Protein AF-A0A2P5HJ20-F1 (afdb_monomer_lite)

pLDDT: mean 75.79, std 21.48, range [32.75, 95.5]

Structure (mmCIF, N/CA/C/O backbone):
data_AF-A0A2P5HJ20-F1
#
_entry.id   AF-A0A2P5HJ20-F1
#
loop_
_atom_site.group_PDB
_atom_site.id
_atom_site.type_symbol
_atom_site.label_atom_id
_atom_site.label_alt_id
_atom_site.label_comp_id
_atom_site.label_asym_id
_atom_site.label_entity_id
_atom_site.label_seq_id
_atom_site.pdbx_PDB_ins_code
_atom_site.Cartn_x
_atom_site.Cartn_y
_atom_site.Cartn_z
_atom_site.occupancy
_atom_site.B_iso_or_equiv
_atom_site.auth_seq_id
_atom_site.auth_comp_id
_atom_site.auth_asym_id
_atom_site.auth_atom_id
_atom_site.pdbx_PDB_model_num
ATOM 1 N N . MET A 1 1 ? 92.901 -24.938 -8.144 1.00 35.44 1 MET A N 1
ATOM 2 C CA . MET A 1 1 ? 91.895 -24.144 -8.866 1.00 35.44 1 MET A CA 1
ATOM 3 C C . MET A 1 1 ? 90.538 -24.821 -8.717 1.00 35.44 1 MET A C 1
ATOM 5 O O . MET A 1 1 ? 90.349 -25.851 -9.336 1.00 35.44 1 MET A O 1
ATOM 9 N N . ASP A 1 2 ? 89.534 -24.401 -7.962 1.00 32.75 2 ASP A N 1
ATOM 10 C CA . ASP A 1 2 ? 89.355 -23.531 -6.801 1.00 32.75 2 ASP A CA 1
ATOM 11 C C . ASP A 1 2 ? 87.857 -23.673 -6.436 1.00 32.75 2 ASP A C 1
ATOM 13 O O . ASP A 1 2 ? 87.010 -23.583 -7.315 1.00 32.75 2 ASP A O 1
ATOM 17 N N . ILE A 1 3 ? 87.572 -23.944 -5.157 1.00 35.38 3 ILE A N 1
ATOM 18 C CA . ILE A 1 3 ? 86.535 -23.327 -4.306 1.00 35.38 3 ILE A CA 1
ATOM 19 C C . ILE A 1 3 ? 85.044 -23.380 -4.741 1.00 35.38 3 ILE A C 1
ATOM 21 O O . ILE A 1 3 ? 84.615 -22.847 -5.758 1.00 35.38 3 ILE A O 1
ATOM 25 N N . LEU A 1 4 ? 84.234 -23.911 -3.810 1.00 38.69 4 LEU A N 1
ATOM 26 C CA . LEU A 1 4 ? 82.865 -23.499 -3.450 1.00 38.69 4 LEU A CA 1
ATOM 27 C C . LEU A 1 4 ? 82.395 -22.135 -4.016 1.00 38.69 4 LEU A C 1
ATOM 29 O O . LEU A 1 4 ? 83.062 -21.127 -3.813 1.00 38.69 4 LEU A O 1
ATOM 33 N N . ARG A 1 5 ? 81.137 -22.041 -4.475 1.00 40.97 5 ARG A N 1
ATOM 34 C CA . ARG A 1 5 ? 80.204 -20.977 -4.031 1.00 40.97 5 ARG A CA 1
ATOM 35 C C . ARG A 1 5 ? 78.781 -21.180 -4.557 1.00 40.97 5 ARG A C 1
ATOM 37 O O . ARG A 1 5 ? 78.461 -20.954 -5.716 1.00 40.97 5 ARG A O 1
ATOM 44 N N . SER A 1 6 ? 77.941 -21.571 -3.611 1.00 36.97 6 SER A N 1
ATOM 45 C CA . SER A 1 6 ? 76.526 -21.273 -3.424 1.00 36.97 6 SER A CA 1
ATOM 46 C C . SER A 1 6 ? 75.919 -20.165 -4.296 1.00 36.97 6 SER A C 1
ATOM 48 O O . SER A 1 6 ? 76.381 -19.025 -4.274 1.00 36.97 6 SER A O 1
ATOM 50 N N . ARG A 1 7 ? 74.747 -20.447 -4.878 1.00 42.31 7 ARG A N 1
ATOM 51 C CA . ARG A 1 7 ? 73.654 -19.469 -4.971 1.00 42.31 7 ARG A CA 1
ATOM 52 C C . ARG A 1 7 ? 72.311 -20.164 -4.768 1.00 42.31 7 ARG A C 1
ATOM 54 O O . ARG A 1 7 ? 71.831 -20.906 -5.614 1.00 42.31 7 ARG A O 1
ATOM 61 N N . ILE A 1 8 ? 71.734 -19.891 -3.605 1.00 45.38 8 ILE A N 1
ATOM 62 C CA . ILE A 1 8 ? 70.337 -20.132 -3.263 1.00 45.38 8 ILE A CA 1
ATOM 63 C C . ILE A 1 8 ? 69.475 -19.241 -4.163 1.00 45.38 8 ILE A C 1
ATOM 65 O O . ILE A 1 8 ? 69.659 -18.023 -4.170 1.00 45.38 8 ILE A O 1
ATOM 69 N N . LYS A 1 9 ? 68.513 -19.839 -4.865 1.00 41.19 9 LYS A N 1
ATOM 70 C CA . LYS A 1 9 ? 67.211 -19.224 -5.143 1.00 41.19 9 LYS A CA 1
ATOM 71 C C . LYS A 1 9 ? 66.141 -20.292 -4.950 1.00 41.19 9 LYS A C 1
ATOM 73 O O . LYS A 1 9 ? 65.982 -21.186 -5.774 1.00 41.19 9 LYS A O 1
ATOM 78 N N . ALA A 1 10 ? 65.475 -20.214 -3.806 1.00 40.94 10 ALA A N 1
ATOM 79 C CA . ALA A 1 10 ? 64.128 -20.728 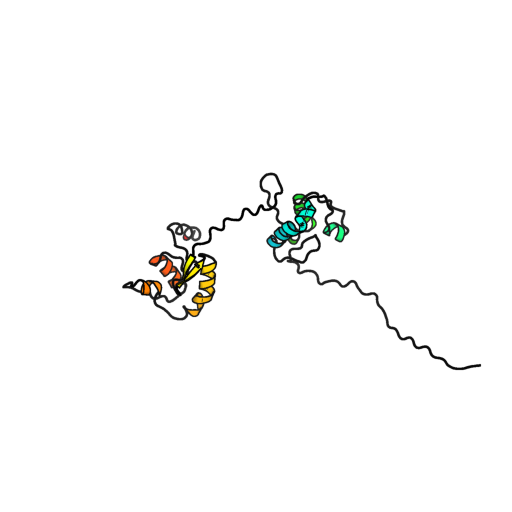-3.646 1.00 40.94 10 ALA A CA 1
ATOM 80 C C . ALA A 1 10 ? 63.180 -19.812 -4.430 1.00 40.94 10 ALA A C 1
ATOM 82 O O . ALA A 1 10 ? 63.376 -18.605 -4.367 1.00 40.94 10 ALA A O 1
ATOM 83 N N . GLU A 1 11 ? 62.212 -20.386 -5.145 1.00 37.22 11 GLU A N 1
ATOM 84 C CA . GLU A 1 11 ? 60.902 -19.810 -5.509 1.00 37.22 11 GLU A CA 1
ATOM 85 C C . GLU A 1 11 ? 60.203 -20.855 -6.399 1.00 37.22 11 GLU A C 1
ATOM 87 O O . GLU A 1 11 ? 60.605 -21.113 -7.527 1.00 37.22 11 GLU A O 1
ATOM 92 N N . ALA A 1 12 ? 59.411 -21.743 -5.797 1.00 36.16 12 ALA A N 1
ATOM 93 C CA . ALA A 1 12 ? 57.979 -21.562 -5.550 1.00 36.16 12 ALA A CA 1
ATOM 94 C C . ALA A 1 12 ? 57.171 -21.610 -6.857 1.00 36.16 12 ALA A C 1
ATOM 96 O O . ALA A 1 12 ? 57.199 -20.701 -7.680 1.00 36.16 12 ALA A O 1
ATOM 97 N N . ALA A 1 13 ? 56.452 -22.721 -7.021 1.00 44.03 13 ALA A N 1
ATOM 98 C CA . ALA A 1 13 ? 55.487 -22.949 -8.080 1.00 44.03 13 ALA A CA 1
ATOM 99 C C . ALA A 1 13 ? 54.469 -21.798 -8.147 1.00 44.03 13 ALA A C 1
ATOM 101 O O . ALA A 1 13 ? 53.710 -21.574 -7.208 1.00 44.03 13 ALA A O 1
ATOM 102 N N . GLY A 1 14 ? 54.452 -21.083 -9.269 1.00 35.09 14 GLY A N 1
ATOM 103 C CA . GLY A 1 14 ? 53.440 -20.086 -9.598 1.00 35.09 14 GLY A CA 1
ATOM 104 C C . GLY A 1 14 ? 52.521 -20.623 -10.684 1.00 35.09 14 GLY A C 1
ATOM 105 O O . GLY A 1 14 ? 52.678 -20.282 -11.853 1.00 35.09 14 GLY A O 1
ATOM 106 N N . GLN A 1 15 ? 51.584 -21.491 -10.300 1.00 40.91 15 GLN A N 1
ATOM 107 C CA . GLN A 1 15 ? 50.412 -21.805 -11.113 1.00 40.91 15 GLN A CA 1
ATOM 108 C C . GLN A 1 15 ? 49.698 -20.484 -11.444 1.00 40.91 15 GLN A C 1
ATOM 110 O O . GLN A 1 15 ? 49.463 -19.668 -10.552 1.00 40.91 15 GLN A O 1
ATOM 115 N N . ALA A 1 16 ? 49.364 -20.273 -12.717 1.00 41.09 16 ALA A N 1
ATOM 116 C CA . ALA A 1 16 ? 48.569 -19.132 -13.157 1.00 41.09 16 ALA A CA 1
ATOM 117 C C . ALA A 1 16 ? 47.295 -18.994 -12.295 1.00 41.09 16 ALA A C 1
ATOM 119 O O . ALA A 1 16 ? 46.649 -20.012 -12.020 1.00 41.09 16 ALA A O 1
ATOM 120 N N . PRO A 1 17 ? 46.907 -17.778 -11.863 1.00 36.66 17 PRO A N 1
ATOM 121 C CA . PRO A 1 17 ? 45.681 -17.608 -11.103 1.00 36.66 17 PRO A CA 1
ATOM 122 C C . PRO A 1 17 ? 44.498 -17.984 -11.995 1.00 36.66 17 PRO A C 1
ATOM 124 O O . PRO A 1 17 ? 44.258 -17.377 -13.040 1.00 36.66 17 PRO A O 1
ATOM 127 N N . ALA A 1 18 ? 43.779 -19.023 -11.575 1.00 39.44 18 ALA A N 1
ATOM 128 C CA . ALA A 1 18 ? 42.501 -19.395 -12.150 1.00 39.44 18 ALA A CA 1
ATOM 129 C C . ALA A 1 18 ? 41.561 -18.175 -12.123 1.00 39.44 18 ALA A C 1
ATOM 131 O O . ALA A 1 18 ? 41.548 -17.449 -11.124 1.00 39.44 18 ALA A O 1
ATOM 132 N N . PRO A 1 19 ? 40.765 -17.933 -13.179 1.00 36.78 19 PRO A N 1
ATOM 133 C CA . PRO A 1 19 ? 39.745 -16.900 -13.140 1.00 36.78 19 PRO A CA 1
ATOM 134 C C . PRO A 1 19 ? 38.786 -17.236 -12.001 1.00 36.78 19 PRO A C 1
ATOM 136 O O . PRO A 1 19 ? 38.107 -18.264 -12.029 1.00 36.78 19 PRO A O 1
ATOM 139 N N . THR A 1 20 ? 38.779 -16.380 -10.982 1.00 36.97 20 THR A N 1
ATOM 140 C CA . THR A 1 20 ? 37.896 -16.451 -9.824 1.00 36.97 20 THR A CA 1
ATOM 141 C C . THR A 1 20 ? 36.460 -16.473 -10.333 1.00 36.97 20 THR A C 1
ATOM 143 O O . THR A 1 20 ? 35.889 -15.433 -10.665 1.00 36.97 20 THR A O 1
ATOM 146 N N . GLN A 1 21 ? 35.876 -17.665 -10.451 1.00 40.25 21 GLN A N 1
ATOM 147 C CA . GLN A 1 21 ? 34.450 -17.802 -10.684 1.00 40.25 21 GLN A CA 1
ATOM 148 C C . GLN A 1 21 ? 33.765 -17.246 -9.439 1.00 40.25 21 GLN A C 1
ATOM 150 O O . GLN A 1 21 ? 33.758 -17.874 -8.381 1.00 40.25 21 GLN A O 1
ATOM 155 N N . GLN A 1 22 ? 33.245 -16.021 -9.551 1.00 41.31 22 GLN A N 1
ATOM 156 C CA . GLN A 1 22 ? 32.261 -15.522 -8.602 1.00 41.31 22 GLN A CA 1
ATOM 157 C C . GLN A 1 22 ? 31.146 -16.573 -8.491 1.00 41.31 22 GLN A C 1
ATOM 159 O O . GLN A 1 22 ? 30.751 -17.134 -9.520 1.00 41.31 22 GLN A O 1
ATOM 164 N N . PRO A 1 23 ? 30.642 -16.860 -7.279 1.00 38.62 23 PRO A N 1
ATOM 165 C CA . PRO A 1 23 ? 29.546 -17.803 -7.115 1.00 38.62 23 PRO A CA 1
ATOM 166 C C . PRO A 1 23 ? 28.381 -17.375 -8.020 1.00 38.62 23 PRO A C 1
ATOM 168 O O . PRO A 1 23 ? 28.107 -16.172 -8.115 1.00 38.62 23 PRO A O 1
ATOM 171 N N . PRO A 1 24 ? 27.718 -18.315 -8.722 1.00 41.00 24 PRO A N 1
ATOM 172 C CA . PRO A 1 24 ? 26.620 -17.973 -9.609 1.00 41.00 24 PRO A CA 1
ATOM 173 C C . PRO A 1 24 ? 25.567 -17.221 -8.800 1.00 41.00 24 PRO A C 1
ATOM 175 O O . PRO A 1 24 ? 25.107 -17.702 -7.763 1.00 41.00 24 PRO A O 1
ATOM 178 N N . ALA A 1 25 ? 25.244 -16.010 -9.259 1.00 43.56 25 ALA A N 1
ATOM 179 C CA . ALA A 1 25 ? 24.181 -15.198 -8.694 1.00 43.56 25 ALA A CA 1
ATOM 180 C C . ALA A 1 25 ? 22.941 -16.079 -8.500 1.00 43.56 25 ALA A C 1
ATOM 182 O O . ALA A 1 25 ? 22.533 -16.782 -9.426 1.00 43.56 25 ALA A O 1
ATOM 183 N N . SER A 1 26 ? 22.395 -16.055 -7.282 1.00 47.12 26 SER A N 1
ATOM 184 C CA . SER A 1 26 ? 21.128 -16.681 -6.909 1.00 47.12 26 SER A CA 1
ATOM 185 C C . SER A 1 26 ? 20.137 -16.596 -8.075 1.00 47.12 26 SER A C 1
ATOM 187 O O . SER A 1 26 ? 19.842 -15.509 -8.574 1.00 47.12 26 SER A O 1
ATOM 189 N N . PHE A 1 27 ? 19.643 -17.747 -8.535 1.00 51.41 27 PHE A N 1
ATOM 190 C CA . PHE A 1 27 ? 18.848 -17.905 -9.762 1.00 51.41 27 PHE A CA 1
ATOM 191 C C . PHE A 1 27 ? 17.482 -17.170 -9.762 1.00 51.41 27 PHE A C 1
ATOM 193 O O . PHE A 1 27 ? 16.677 -17.385 -10.664 1.00 51.41 27 PHE A O 1
ATOM 200 N N . ASN A 1 28 ? 17.217 -16.287 -8.791 1.00 62.22 28 ASN A N 1
ATOM 201 C CA . ASN A 1 28 ? 15.973 -15.525 -8.641 1.00 62.22 28 ASN A CA 1
ATOM 202 C C . ASN A 1 28 ? 16.148 -13.997 -8.591 1.00 62.22 28 ASN A C 1
ATOM 204 O O . ASN A 1 28 ? 15.157 -13.281 -8.426 1.00 62.22 28 ASN A O 1
ATOM 208 N N . ASP A 1 29 ? 17.364 -13.475 -8.757 1.00 80.50 29 ASP A N 1
ATOM 209 C CA . ASP A 1 29 ? 17.593 -12.036 -8.631 1.00 80.50 29 ASP A CA 1
ATOM 210 C C . ASP A 1 29 ? 17.336 -11.287 -9.948 1.00 80.50 29 ASP A C 1
ATOM 212 O O . ASP A 1 29 ? 17.684 -11.743 -11.042 1.00 80.50 29 ASP A O 1
ATOM 216 N N . PHE A 1 30 ? 16.741 -10.093 -9.858 1.00 89.19 30 PHE A N 1
ATOM 217 C CA . PHE A 1 30 ? 16.539 -9.233 -11.023 1.00 89.19 30 PHE A CA 1
ATOM 218 C C . PHE A 1 30 ? 17.855 -8.554 -11.396 1.00 89.19 30 PHE A C 1
ATOM 220 O O . PHE A 1 30 ? 18.470 -7.881 -10.570 1.00 89.19 30 PHE A O 1
ATOM 227 N N . ARG A 1 31 ? 18.285 -8.695 -12.652 1.00 91.94 31 ARG A N 1
ATOM 228 C CA . ARG A 1 31 ? 19.597 -8.219 -13.110 1.00 91.94 31 ARG A CA 1
ATOM 229 C C . ARG A 1 31 ? 19.466 -7.029 -14.046 1.00 91.94 31 ARG A C 1
ATOM 231 O O . ARG A 1 31 ? 18.688 -7.046 -14.998 1.00 91.94 31 ARG A O 1
ATOM 238 N N . CYS A 1 32 ? 20.274 -6.006 -13.797 1.00 93.00 32 CYS A N 1
ATOM 239 C CA . CYS A 1 32 ? 20.480 -4.922 -14.745 1.00 93.00 32 CYS A CA 1
ATOM 240 C C . CYS A 1 32 ? 21.560 -5.326 -15.753 1.00 93.00 32 CYS A C 1
ATOM 242 O O . CYS A 1 32 ? 22.682 -5.647 -15.367 1.00 93.00 32 CYS A O 1
ATOM 244 N N . LEU A 1 33 ? 21.244 -5.273 -17.048 1.00 92.44 33 LEU A N 1
ATOM 245 C CA . LEU A 1 33 ? 22.181 -5.659 -18.108 1.00 92.44 33 LEU A CA 1
ATOM 246 C C . LEU A 1 33 ? 23.230 -4.588 -18.441 1.00 92.44 33 LEU A C 1
ATOM 248 O O . LEU A 1 33 ? 24.082 -4.819 -19.286 1.00 92.44 33 LEU A O 1
ATOM 252 N N . PHE A 1 34 ? 23.212 -3.447 -17.746 1.00 90.62 34 PHE A N 1
ATOM 253 C CA . PHE A 1 34 ? 24.290 -2.451 -17.772 1.00 90.62 34 PHE A CA 1
ATOM 254 C C . PHE A 1 34 ? 25.409 -2.762 -16.756 1.00 90.62 34 PHE A C 1
ATOM 256 O O . PHE A 1 34 ? 26.243 -1.909 -16.474 1.00 90.62 34 PHE A O 1
ATOM 263 N N . GLY A 1 35 ? 25.422 -3.968 -16.173 1.00 86.75 35 GLY A N 1
ATOM 264 C CA . GLY A 1 35 ? 26.466 -4.405 -15.239 1.00 86.75 35 GLY A CA 1
ATOM 265 C C . GLY A 1 35 ? 26.292 -3.906 -13.800 1.00 86.75 35 GLY A C 1
ATO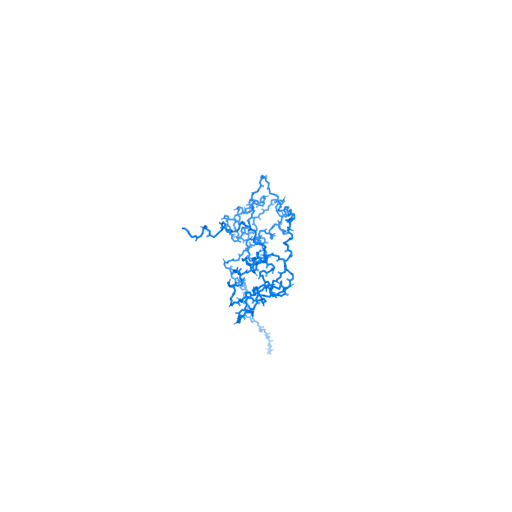M 266 O O . GLY A 1 35 ? 27.246 -3.916 -13.029 1.00 86.75 35 GLY A O 1
ATOM 267 N N . CYS A 1 36 ? 25.093 -3.456 -13.419 1.00 90.12 36 CYS A N 1
ATOM 268 C CA . CYS A 1 36 ? 24.818 -3.007 -12.052 1.00 90.12 36 CYS A CA 1
ATOM 269 C C . CYS A 1 36 ? 24.546 -4.186 -11.094 1.00 90.12 36 CYS A C 1
ATOM 271 O O . CYS A 1 36 ? 24.228 -5.288 -11.555 1.00 90.12 36 CYS A O 1
ATOM 273 N N . PRO A 1 37 ? 24.616 -3.960 -9.765 1.00 87.69 37 PRO A N 1
ATOM 274 C CA . PRO A 1 37 ? 24.301 -4.982 -8.770 1.00 87.69 37 PRO A CA 1
ATOM 275 C C . PRO A 1 37 ? 22.903 -5.593 -8.936 1.00 87.69 37 PRO A C 1
ATOM 277 O O . PRO A 1 37 ? 21.991 -4.974 -9.489 1.00 87.69 37 PRO A O 1
ATOM 280 N N . ALA A 1 38 ? 22.745 -6.810 -8.414 1.00 87.44 38 ALA A N 1
ATOM 281 C CA . ALA A 1 38 ? 21.476 -7.525 -8.376 1.00 87.44 38 ALA A CA 1
ATOM 282 C C . ALA A 1 38 ? 20.400 -6.751 -7.593 1.00 87.44 38 ALA A C 1
ATOM 284 O O . ALA A 1 38 ? 20.684 -6.063 -6.611 1.00 87.44 38 ALA A O 1
ATOM 285 N N . LEU A 1 39 ? 19.149 -6.866 -8.038 1.00 88.38 39 LEU A N 1
ATOM 286 C CA . LEU A 1 39 ? 17.998 -6.141 -7.508 1.00 88.38 39 LEU A CA 1
ATOM 287 C C . LEU A 1 39 ? 16.936 -7.123 -7.006 1.00 88.38 39 LEU A C 1
ATOM 289 O O . LEU A 1 39 ? 16.694 -8.172 -7.599 1.00 88.38 39 LEU A O 1
ATOM 293 N N . SER A 1 40 ? 16.242 -6.746 -5.933 1.00 84.56 40 SER A N 1
ATOM 294 C CA . SER A 1 40 ? 15.306 -7.631 -5.226 1.00 84.56 40 SER A CA 1
ATOM 295 C C . SER A 1 40 ? 13.916 -7.740 -5.860 1.00 84.56 40 SER A C 1
ATOM 297 O O . SER A 1 40 ? 13.113 -8.572 -5.449 1.00 84.56 40 SER A O 1
ATOM 299 N N . SER A 1 41 ? 13.577 -6.896 -6.843 1.00 85.31 41 SER A N 1
ATOM 300 C CA . SER A 1 41 ? 12.291 -6.995 -7.543 1.00 85.31 41 SER A CA 1
ATOM 301 C C . SER A 1 41 ? 12.303 -6.368 -8.935 1.00 85.31 41 SER A C 1
ATOM 303 O O . SER A 1 41 ? 13.063 -5.440 -9.226 1.00 85.31 41 SER A O 1
ATOM 305 N N . ARG A 1 42 ? 11.357 -6.801 -9.777 1.00 84.19 42 ARG A N 1
ATOM 306 C CA . ARG A 1 42 ? 11.159 -6.253 -11.127 1.00 84.19 42 ARG A CA 1
ATOM 307 C C . ARG A 1 42 ? 10.802 -4.768 -11.139 1.00 84.19 42 ARG A C 1
ATOM 309 O O . ARG A 1 42 ? 11.191 -4.044 -12.055 1.00 84.19 42 ARG A O 1
ATOM 316 N N . THR A 1 43 ? 10.062 -4.305 -10.133 1.00 84.12 43 THR A N 1
ATOM 317 C CA . THR A 1 43 ? 9.713 -2.886 -9.976 1.00 84.12 43 THR A CA 1
ATOM 318 C C . THR A 1 43 ? 10.959 -2.053 -9.699 1.00 84.12 43 THR A C 1
ATOM 320 O O . THR A 1 43 ? 11.122 -0.984 -10.283 1.00 84.12 43 THR A O 1
ATOM 323 N N . ILE A 1 44 ? 11.857 -2.560 -8.850 1.00 86.69 44 ILE A N 1
ATOM 324 C CA . ILE A 1 44 ? 13.131 -1.900 -8.554 1.00 86.69 44 ILE A CA 1
ATOM 325 C C . ILE A 1 44 ? 14.025 -1.895 -9.797 1.00 86.69 44 ILE A C 1
ATOM 327 O O . ILE A 1 44 ? 14.554 -0.839 -10.124 1.00 86.69 44 ILE A O 1
ATOM 331 N N . LEU A 1 45 ? 14.112 -3.003 -10.546 1.00 89.50 45 LEU A N 1
ATOM 332 C CA . LEU A 1 45 ? 14.813 -3.048 -11.840 1.00 89.50 45 LEU A CA 1
ATOM 333 C C . LEU A 1 45 ? 14.288 -2.002 -12.823 1.00 89.50 45 LEU A C 1
ATOM 335 O O . LEU A 1 45 ? 15.067 -1.277 -13.434 1.00 89.50 45 LEU A O 1
ATOM 339 N N . THR A 1 46 ? 12.968 -1.905 -12.950 1.00 87.25 46 THR A N 1
ATOM 340 C CA . THR A 1 46 ? 12.332 -0.945 -13.857 1.00 87.25 46 THR A CA 1
ATOM 341 C C . THR A 1 46 ? 12.693 0.487 -13.476 1.00 87.25 46 THR A C 1
ATOM 343 O O . THR A 1 46 ? 13.189 1.231 -14.317 1.00 87.25 46 THR A O 1
ATOM 346 N N . ASN A 1 47 ? 12.516 0.851 -12.203 1.00 84.19 47 ASN A N 1
ATOM 347 C CA . ASN A 1 47 ? 12.857 2.190 -11.729 1.00 84.19 47 ASN A CA 1
ATOM 348 C C . ASN A 1 47 ? 14.362 2.468 -11.864 1.00 84.19 47 ASN A C 1
ATOM 350 O O . ASN A 1 47 ? 14.726 3.557 -12.276 1.00 84.19 47 ASN A O 1
ATOM 354 N N . HIS A 1 48 ? 15.226 1.497 -11.560 1.00 90.94 48 HIS A N 1
ATOM 355 C CA . HIS A 1 48 ? 16.679 1.637 -11.669 1.00 90.94 48 HIS A CA 1
ATOM 356 C C . HIS A 1 48 ? 17.118 1.950 -13.106 1.00 90.94 48 HIS A C 1
ATOM 358 O O . HIS A 1 48 ? 17.886 2.886 -13.325 1.00 90.94 48 HIS A O 1
ATOM 364 N N . VAL A 1 49 ? 16.612 1.196 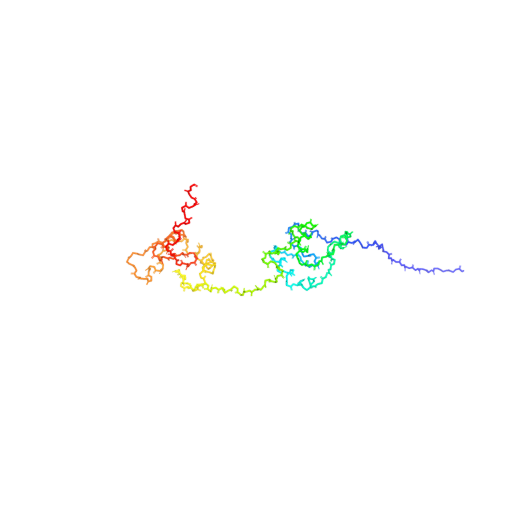-14.090 1.00 89.12 49 VAL A N 1
ATOM 365 C CA . VAL A 1 49 ? 16.905 1.444 -15.511 1.00 89.12 49 VAL A CA 1
ATOM 366 C C . VAL A 1 49 ? 16.370 2.810 -15.938 1.00 89.12 49 VAL A C 1
ATOM 368 O O . VAL A 1 49 ? 17.071 3.556 -16.617 1.00 89.12 49 VAL A O 1
ATOM 371 N N . GLU A 1 50 ? 15.165 3.169 -15.493 1.00 84.94 50 GLU A N 1
ATOM 372 C CA . GLU A 1 50 ? 14.554 4.465 -15.790 1.00 84.94 50 GLU A CA 1
ATOM 373 C C . GLU A 1 50 ? 15.314 5.648 -15.172 1.00 84.94 50 GLU A C 1
ATOM 375 O O . GLU A 1 50 ? 15.362 6.712 -15.781 1.00 84.9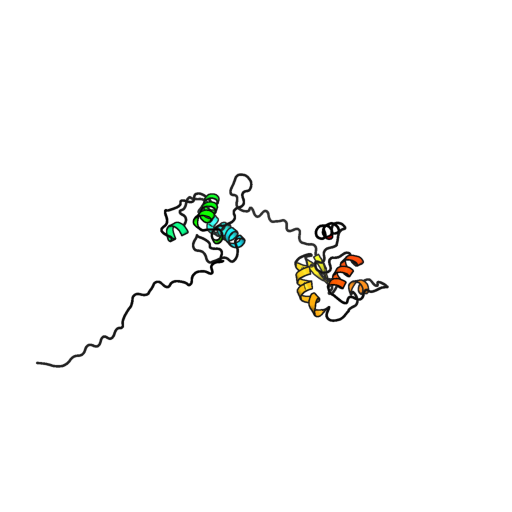4 50 GLU A O 1
ATOM 380 N N . THR A 1 51 ? 15.907 5.508 -13.985 1.00 83.31 51 THR A N 1
ATOM 381 C CA . THR A 1 51 ? 16.588 6.624 -13.311 1.00 83.31 51 THR A CA 1
ATOM 382 C C . THR A 1 51 ? 18.052 6.748 -13.698 1.00 83.31 51 THR A C 1
ATOM 384 O O . THR A 1 51 ? 18.534 7.866 -13.856 1.00 83.31 51 THR A O 1
ATOM 387 N N . HIS A 1 52 ? 18.762 5.629 -13.843 1.00 88.44 52 HIS A N 1
ATOM 388 C CA . HIS A 1 52 ? 20.214 5.633 -14.035 1.00 88.44 52 HIS A CA 1
ATOM 389 C C . HIS A 1 52 ? 20.636 5.472 -15.495 1.00 88.44 52 HIS A C 1
ATOM 391 O O . HIS A 1 52 ? 21.654 6.031 -15.886 1.00 88.44 52 HIS A O 1
ATOM 397 N N . HIS A 1 53 ? 19.840 4.775 -16.311 1.00 89.44 53 HIS A N 1
ATOM 398 C CA . HIS A 1 53 ? 20.198 4.441 -17.699 1.00 89.44 53 HIS A CA 1
ATOM 399 C C . HIS A 1 53 ? 19.301 5.122 -18.728 1.00 89.44 53 HIS A C 1
ATOM 401 O O . HIS A 1 53 ? 19.372 4.820 -19.915 1.00 89.44 53 HIS A O 1
ATOM 407 N N . ARG A 1 54 ? 18.469 6.078 -18.296 1.00 85.69 54 ARG A N 1
ATOM 408 C CA . ARG A 1 54 ? 17.577 6.844 -19.178 1.00 85.69 54 ARG A CA 1
ATOM 409 C C . ARG A 1 54 ? 18.309 7.434 -20.380 1.00 85.69 54 ARG A C 1
ATOM 411 O O . ARG A 1 54 ? 17.798 7.397 -21.493 1.00 85.69 54 ARG A O 1
ATOM 418 N N . VAL A 1 55 ? 19.478 8.013 -20.116 1.00 85.25 55 VAL A N 1
ATOM 419 C CA . VAL A 1 55 ? 20.284 8.731 -21.107 1.00 85.25 55 VAL A CA 1
ATOM 420 C C . VAL A 1 55 ? 20.793 7.774 -22.183 1.00 85.25 55 VAL A C 1
ATOM 422 O O . VAL A 1 55 ? 20.849 8.148 -23.344 1.00 85.25 55 VAL A O 1
ATOM 425 N N . SER A 1 56 ? 21.042 6.507 -21.845 1.00 86.69 56 SER A N 1
ATOM 426 C CA . SER A 1 56 ? 21.434 5.486 -22.820 1.00 86.69 56 SER A CA 1
ATOM 427 C C . SER A 1 56 ? 20.378 5.268 -23.906 1.00 86.69 56 SER A C 1
ATOM 429 O O . SER A 1 56 ? 20.712 4.796 -24.979 1.00 86.69 56 SER A O 1
ATOM 431 N N . PHE A 1 57 ? 19.111 5.628 -23.667 1.00 86.88 57 PHE A N 1
ATOM 432 C CA . PHE A 1 57 ? 18.033 5.503 -24.653 1.00 86.88 57 PHE A CA 1
ATOM 433 C C . PHE A 1 57 ? 17.815 6.762 -25.508 1.00 86.88 57 PHE A C 1
ATOM 435 O O . PHE A 1 57 ? 16.853 6.796 -26.274 1.00 86.88 57 PHE A O 1
ATOM 442 N N . THR A 1 58 ? 18.646 7.805 -25.373 1.00 84.50 58 THR A N 1
ATOM 443 C CA . THR A 1 58 ? 18.590 8.987 -26.258 1.00 84.50 58 THR A CA 1
ATOM 444 C C . THR A 1 58 ? 19.447 8.825 -27.510 1.00 84.50 58 THR A C 1
ATOM 446 O O . THR A 1 58 ? 19.318 9.607 -28.448 1.00 84.50 58 THR A O 1
ATOM 449 N N . THR A 1 59 ? 20.323 7.823 -27.530 1.00 86.31 59 THR A N 1
ATOM 450 C CA . THR A 1 59 ? 21.150 7.436 -28.673 1.00 86.31 59 THR A CA 1
ATOM 451 C C . THR A 1 59 ? 21.057 5.928 -28.881 1.00 86.31 59 THR A C 1
ATOM 453 O O . THR A 1 59 ? 20.612 5.185 -28.007 1.00 86.31 59 THR A O 1
ATOM 456 N N . THR A 1 60 ? 21.450 5.455 -30.061 1.00 92.94 60 THR A N 1
ATOM 457 C CA . THR A 1 60 ? 21.544 4.015 -30.312 1.00 92.94 60 THR A CA 1
ATOM 458 C C . THR A 1 60 ? 22.762 3.435 -29.596 1.00 92.94 60 THR A C 1
ATOM 460 O O . THR A 1 60 ? 23.830 4.047 -29.624 1.00 92.94 60 THR A O 1
ATOM 463 N N . PHE A 1 61 ? 22.640 2.241 -29.027 1.00 93.38 61 PHE A N 1
ATOM 464 C CA . PHE A 1 61 ? 23.735 1.539 -28.353 1.00 93.38 61 PHE A CA 1
ATOM 465 C C . PHE A 1 61 ? 23.633 0.025 -28.562 1.00 93.38 61 PHE A C 1
ATOM 467 O O . PHE A 1 61 ? 22.566 -0.491 -28.880 1.00 93.38 61 PHE A O 1
ATOM 474 N N . GLU A 1 62 ? 24.725 -0.711 -28.383 1.00 93.81 62 GLU A N 1
ATOM 475 C CA . GLU A 1 62 ? 24.711 -2.177 -28.430 1.00 93.81 62 GLU A CA 1
ATOM 476 C C . GLU A 1 62 ? 24.322 -2.765 -27.072 1.00 93.81 62 GLU A C 1
ATOM 478 O O . GLU A 1 62 ? 24.732 -2.252 -26.032 1.00 93.81 62 GLU A O 1
ATOM 483 N N . CYS A 1 63 ? 23.540 -3.849 -27.060 1.00 93.44 63 CYS A N 1
ATOM 484 C CA . CYS A 1 63 ? 23.188 -4.532 -25.817 1.00 93.44 63 CYS A CA 1
ATOM 485 C C . CYS A 1 63 ? 24.462 -4.991 -25.073 1.00 93.44 63 CYS A C 1
ATOM 487 O O . CYS A 1 63 ? 25.150 -5.893 -25.568 1.00 93.44 63 CYS A O 1
ATOM 489 N N . PRO A 1 64 ? 24.760 -4.448 -23.873 1.00 91.00 64 PRO A N 1
ATOM 490 C CA . PRO A 1 64 ? 26.016 -4.748 -23.187 1.00 91.00 64 PRO A CA 1
ATOM 491 C C . PRO A 1 64 ? 26.127 -6.220 -22.782 1.00 91.00 64 PRO A C 1
ATOM 493 O O . PRO A 1 64 ? 27.212 -6.790 -22.814 1.00 91.00 64 PRO A O 1
ATOM 496 N N . GLU A 1 65 ? 25.006 -6.868 -22.450 1.00 91.31 65 GLU A N 1
ATOM 497 C CA . GLU A 1 65 ? 25.001 -8.287 -22.084 1.00 91.31 65 GLU A CA 1
ATOM 498 C C . GLU A 1 65 ? 25.215 -9.196 -23.303 1.00 91.31 65 GLU A C 1
ATOM 500 O O . GLU A 1 65 ? 25.911 -10.199 -23.181 1.00 91.31 65 GLU A O 1
ATOM 505 N N . CYS A 1 66 ? 24.688 -8.856 -24.487 1.00 92.19 66 CYS A N 1
ATOM 506 C CA . CYS A 1 66 ? 25.002 -9.598 -25.716 1.00 92.19 66 CYS A CA 1
ATOM 507 C C . CYS A 1 66 ? 26.486 -9.497 -26.063 1.00 92.19 66 CYS A C 1
ATOM 509 O O . CYS A 1 66 ? 27.102 -10.521 -26.356 1.00 92.19 66 CYS A O 1
ATOM 511 N N . LEU A 1 67 ? 27.054 -8.291 -25.968 1.00 90.06 67 LEU A N 1
ATOM 512 C CA . LEU A 1 67 ? 28.480 -8.067 -26.189 1.00 90.06 67 LEU A CA 1
ATOM 513 C C . LEU A 1 67 ? 29.322 -8.859 -25.178 1.00 90.06 67 LEU A C 1
ATOM 515 O O . LEU A 1 67 ? 30.255 -9.560 -25.560 1.00 90.06 67 LEU A O 1
ATOM 519 N N . ARG A 1 68 ? 28.942 -8.829 -23.893 1.00 87.38 68 ARG A N 1
ATOM 520 C CA . ARG A 1 68 ? 29.605 -9.590 -22.820 1.00 87.38 68 ARG A CA 1
ATOM 521 C C . ARG A 1 68 ? 29.548 -11.104 -23.043 1.00 87.38 68 ARG A C 1
ATOM 523 O O . ARG A 1 68 ? 30.484 -11.808 -22.679 1.00 87.38 68 ARG A O 1
ATOM 530 N N . LEU A 1 69 ? 28.447 -11.609 -23.597 1.00 87.94 69 LEU A N 1
ATOM 531 C CA . LEU A 1 69 ? 28.263 -13.029 -23.909 1.00 87.94 69 LEU A CA 1
ATOM 532 C C . LEU A 1 69 ? 28.921 -13.449 -25.235 1.00 87.94 69 LEU A C 1
ATOM 534 O O . LEU A 1 69 ? 28.866 -14.629 -25.573 1.00 87.94 69 LEU A O 1
ATOM 538 N N . GLY A 1 70 ? 29.516 -12.519 -25.992 1.00 87.19 70 GLY A N 1
ATOM 539 C CA . GLY A 1 70 ? 30.080 -12.799 -27.316 1.00 87.19 70 GLY A CA 1
ATOM 540 C C . GLY A 1 70 ? 29.026 -13.173 -28.365 1.00 87.19 70 GLY A C 1
ATOM 541 O O . GLY A 1 70 ? 29.346 -13.823 -29.358 1.00 87.19 70 GLY A O 1
ATOM 542 N N . ALA A 1 71 ? 27.762 -12.805 -28.138 1.00 88.06 71 ALA A N 1
ATOM 543 C CA . ALA A 1 71 ? 26.682 -13.012 -29.096 1.00 88.06 71 ALA A CA 1
ATOM 544 C C . ALA A 1 71 ? 26.730 -11.955 -30.213 1.00 88.06 71 ALA A C 1
ATOM 546 O O . ALA A 1 71 ? 27.400 -10.930 -30.087 1.00 88.06 71 ALA A O 1
ATOM 547 N N . ALA A 1 72 ? 25.976 -12.177 -31.296 1.00 86.88 72 ALA A N 1
ATOM 548 C CA . ALA A 1 72 ? 25.850 -11.188 -32.364 1.00 86.88 72 ALA A CA 1
ATOM 549 C C . ALA A 1 72 ? 25.398 -9.822 -31.795 1.00 86.88 72 ALA A C 1
ATOM 551 O O . ALA A 1 72 ? 24.453 -9.786 -30.995 1.00 86.88 72 ALA A O 1
ATOM 552 N N . PRO A 1 73 ? 26.046 -8.707 -32.185 1.00 86.00 73 PRO A N 1
ATOM 553 C CA . PRO A 1 73 ? 25.761 -7.396 -31.620 1.00 86.00 73 PRO A CA 1
ATOM 554 C C . PRO A 1 73 ? 24.334 -6.969 -31.967 1.00 86.00 73 PRO A C 1
ATOM 556 O O . PRO A 1 73 ? 23.948 -6.864 -33.132 1.00 86.00 73 PRO A O 1
ATOM 559 N N . VAL A 1 74 ? 23.528 -6.728 -30.932 1.00 91.62 74 VAL A N 1
ATOM 560 C CA . VAL A 1 74 ? 22.160 -6.228 -31.085 1.00 91.62 74 VAL A CA 1
ATOM 561 C C . VAL A 1 74 ? 22.147 -4.738 -30.797 1.00 91.62 74 VAL A C 1
ATOM 563 O O . VAL A 1 74 ? 22.306 -4.323 -29.649 1.00 91.62 74 VAL A O 1
ATOM 566 N N . VAL A 1 75 ? 21.901 -3.940 -31.836 1.00 94.00 75 VAL A N 1
ATOM 567 C CA . VAL A 1 75 ? 21.747 -2.488 -31.710 1.00 94.00 75 VAL A CA 1
ATOM 568 C C . VAL A 1 75 ? 20.349 -2.157 -31.192 1.00 94.00 75 VAL A C 1
ATOM 570 O O . VAL A 1 75 ? 19.331 -2.455 -31.824 1.00 94.00 75 VAL A O 1
ATOM 573 N N . VAL A 1 76 ? 20.318 -1.512 -30.036 1.00 91.31 76 VAL A N 1
ATOM 574 C CA . VAL A 1 76 ? 19.152 -0.983 -29.343 1.00 91.31 76 VAL A CA 1
ATOM 575 C C . VAL A 1 76 ? 19.018 0.502 -29.667 1.00 91.31 76 VAL A C 1
ATOM 577 O O . VAL A 1 76 ? 19.945 1.280 -29.472 1.00 91.31 76 VAL A O 1
ATOM 580 N N . ARG A 1 77 ? 17.852 0.900 -30.173 1.00 87.56 77 ARG A N 1
ATOM 581 C CA . ARG A 1 77 ? 17.558 2.269 -30.615 1.00 87.56 77 ARG A CA 1
ATOM 582 C C . ARG A 1 77 ? 16.804 3.084 -29.579 1.00 87.56 77 ARG A C 1
ATOM 584 O O . ARG A 1 77 ? 16.928 4.299 -29.552 1.00 87.56 77 ARG A O 1
ATOM 591 N N . ASP A 1 78 ? 16.005 2.413 -28.759 1.00 84.81 78 ASP A N 1
ATOM 592 C CA . ASP A 1 78 ? 15.161 3.039 -27.752 1.00 84.81 78 ASP A CA 1
ATOM 593 C C . ASP A 1 78 ? 14.838 2.058 -26.611 1.00 84.81 78 ASP A C 1
ATOM 595 O O . ASP A 1 78 ? 15.125 0.853 -26.672 1.00 84.81 78 ASP A O 1
ATOM 599 N N . ALA A 1 79 ? 14.209 2.572 -25.550 1.00 85.81 79 ALA A N 1
ATOM 600 C CA . ALA A 1 79 ? 13.852 1.770 -24.382 1.00 85.81 79 ALA A CA 1
ATOM 601 C C . ALA A 1 79 ? 12.834 0.660 -24.698 1.00 85.81 79 ALA A C 1
ATOM 603 O O . ALA A 1 79 ? 12.849 -0.388 -24.049 1.00 85.81 79 ALA A O 1
ATOM 604 N N . ARG A 1 80 ? 11.965 0.830 -25.705 1.00 84.06 80 ARG A N 1
ATOM 605 C CA . ARG A 1 80 ? 10.991 -0.202 -26.099 1.00 84.06 80 ARG A CA 1
ATOM 606 C C . ARG A 1 80 ? 11.709 -1.388 -26.727 1.00 84.06 80 ARG A C 1
ATOM 608 O O . ARG A 1 80 ? 11.442 -2.531 -26.346 1.00 84.06 80 ARG A O 1
ATOM 615 N N . GLN A 1 81 ? 12.616 -1.129 -27.665 1.00 88.69 81 GLN A N 1
ATOM 616 C CA . GLN A 1 81 ? 13.426 -2.163 -28.291 1.00 88.69 81 GLN A CA 1
ATOM 617 C C . GLN A 1 81 ? 14.299 -2.860 -27.249 1.00 88.69 81 GLN A C 1
ATOM 619 O O . GLN A 1 81 ? 14.371 -4.086 -27.260 1.00 88.69 81 GLN A O 1
ATOM 624 N N . TYR A 1 82 ? 14.876 -2.110 -26.305 1.00 90.75 82 TYR A N 1
ATOM 625 C CA . TYR A 1 82 ? 15.619 -2.682 -25.184 1.00 90.75 82 TYR A CA 1
ATOM 626 C C . TYR A 1 82 ? 14.768 -3.666 -24.376 1.00 90.75 82 TYR A C 1
ATOM 628 O O . TYR A 1 82 ? 15.162 -4.813 -24.174 1.00 90.75 82 TYR A O 1
ATOM 636 N N . CYS A 1 83 ? 13.570 -3.265 -23.944 1.00 88.62 83 CYS A N 1
ATOM 637 C CA . CYS A 1 83 ? 12.692 -4.128 -23.149 1.00 88.62 83 CYS A CA 1
ATOM 638 C C . CYS A 1 83 ? 12.304 -5.400 -23.899 1.00 88.62 83 CYS A C 1
ATOM 640 O O . CYS A 1 83 ? 12.332 -6.490 -23.330 1.00 88.62 83 CYS A O 1
ATOM 642 N N . LEU A 1 84 ? 11.959 -5.265 -25.181 1.00 87.62 84 LEU A N 1
ATOM 643 C CA . LEU A 1 84 ? 11.569 -6.397 -26.011 1.00 87.62 84 LEU A CA 1
ATOM 644 C C . LEU A 1 84 ? 12.739 -7.355 -26.244 1.00 87.62 84 LEU A C 1
ATOM 646 O O . LEU A 1 84 ? 12.572 -8.568 -26.123 1.00 87.62 84 LEU A O 1
ATOM 650 N N . HIS A 1 85 ? 13.911 -6.807 -26.562 1.00 92.12 85 HIS A N 1
ATOM 651 C CA . HIS A 1 85 ? 15.131 -7.575 -26.755 1.00 92.12 85 HIS A CA 1
ATOM 652 C C . HIS A 1 85 ? 15.513 -8.313 -25.471 1.00 92.12 85 HIS A C 1
ATOM 654 O O . HIS A 1 85 ? 15.615 -9.534 -25.489 1.00 92.12 85 HIS A O 1
ATOM 660 N N . THR A 1 86 ? 15.627 -7.607 -24.344 1.00 91.69 86 THR A N 1
ATOM 661 C CA . THR A 1 86 ? 15.989 -8.215 -23.055 1.00 91.69 86 THR A CA 1
ATOM 662 C C . THR A 1 86 ? 14.993 -9.272 -22.605 1.00 91.69 86 THR A C 1
ATOM 664 O O . THR A 1 86 ? 15.404 -10.319 -22.115 1.00 91.69 86 THR A O 1
ATOM 667 N N . LEU A 1 87 ? 13.694 -9.064 -22.840 1.00 88.75 87 LEU A N 1
ATOM 668 C CA . LEU A 1 87 ? 12.672 -10.063 -22.536 1.00 88.75 87 LEU A CA 1
ATOM 669 C C . LEU A 1 87 ? 12.868 -11.352 -23.337 1.00 88.75 87 LEU A C 1
ATOM 671 O O . LEU A 1 87 ? 12.736 -12.439 -22.778 1.00 88.75 87 LEU A O 1
ATOM 675 N N . ARG A 1 88 ? 13.141 -11.224 -24.640 1.00 87.88 88 ARG A N 1
ATOM 676 C CA . ARG A 1 88 ? 13.241 -12.358 -25.569 1.00 87.88 88 ARG A CA 1
ATOM 677 C C . ARG A 1 88 ? 14.589 -13.073 -25.483 1.00 87.88 88 ARG A C 1
ATOM 679 O O . ARG A 1 88 ? 14.612 -14.293 -25.517 1.00 87.88 88 ARG A O 1
ATOM 686 N N . ALA A 1 89 ? 15.682 -12.321 -25.377 1.00 89.50 89 ALA A N 1
ATOM 687 C CA . ALA A 1 89 ? 17.047 -12.840 -25.430 1.00 89.50 89 ALA A CA 1
ATOM 688 C C . ALA A 1 89 ? 17.632 -13.168 -24.047 1.00 89.50 89 ALA A C 1
ATOM 690 O O . ALA A 1 89 ? 18.455 -14.069 -23.937 1.00 89.50 89 ALA A O 1
ATOM 691 N N . HIS A 1 90 ? 17.208 -12.464 -22.990 1.00 89.75 90 HIS A N 1
ATOM 692 C CA . HIS A 1 90 ? 17.787 -12.589 -21.642 1.00 89.75 90 HIS A CA 1
ATOM 693 C C . HIS A 1 90 ? 16.760 -12.946 -20.555 1.00 89.75 90 HIS A C 1
ATOM 695 O O . HIS A 1 90 ? 17.114 -13.107 -19.386 1.00 89.75 90 HIS A O 1
ATOM 701 N N . GLY A 1 91 ? 15.485 -13.087 -20.924 1.00 88.69 91 GLY A N 1
ATOM 702 C CA . GLY A 1 91 ? 14.416 -13.525 -20.036 1.00 88.69 91 GLY A CA 1
ATOM 703 C C . GLY A 1 91 ? 13.835 -12.435 -19.128 1.00 88.69 91 GLY A C 1
ATOM 704 O O . GLY A 1 91 ? 14.240 -11.271 -19.099 1.00 88.69 91 GLY A O 1
ATOM 705 N N . ARG A 1 92 ? 12.815 -12.829 -18.355 1.00 86.75 92 ARG A N 1
ATOM 706 C CA . ARG A 1 92 ? 11.993 -11.904 -17.551 1.00 86.75 92 ARG A CA 1
ATOM 707 C C . ARG A 1 92 ? 12.737 -11.258 -16.381 1.00 86.75 92 ARG A C 1
ATOM 709 O O . ARG A 1 92 ? 12.370 -10.147 -16.006 1.00 86.75 92 ARG A O 1
ATOM 716 N N . LEU A 1 93 ? 13.748 -11.922 -15.820 1.00 89.31 93 LEU A N 1
ATOM 717 C CA . LEU A 1 93 ? 14.534 -11.407 -14.689 1.00 89.31 93 LEU A CA 1
ATOM 718 C C . LEU A 1 93 ? 15.499 -10.282 -15.097 1.00 89.31 93 LEU A C 1
ATOM 720 O O . LEU A 1 93 ? 15.904 -9.484 -14.258 1.00 89.31 93 LEU A O 1
ATOM 724 N N . CYS A 1 94 ? 15.805 -10.174 -16.390 1.00 88.56 94 CYS A N 1
ATOM 725 C CA . CYS A 1 94 ? 16.688 -9.153 -16.957 1.00 88.56 94 CYS A CA 1
ATOM 726 C C . CYS A 1 94 ? 15.916 -8.018 -17.652 1.00 88.56 94 CYS A C 1
ATOM 728 O O . CYS A 1 94 ? 16.506 -7.045 -18.117 1.00 88.56 94 CYS A O 1
ATOM 730 N N . SER A 1 95 ? 14.589 -8.154 -17.759 1.00 89.75 95 SER A N 1
ATOM 731 C CA . SER A 1 95 ? 13.747 -7.281 -18.574 1.00 89.75 95 SER A CA 1
ATOM 732 C C . SER A 1 95 ? 12.886 -6.343 -17.714 1.00 89.75 95 SER A C 1
ATOM 734 O O . SER A 1 95 ? 11.971 -6.816 -17.016 1.00 89.75 95 SER A O 1
ATOM 736 N N . PRO A 1 96 ? 13.119 -5.015 -17.763 1.00 86.50 96 PRO A N 1
ATOM 737 C CA . PRO A 1 96 ? 12.269 -4.043 -17.077 1.00 86.50 96 PRO A CA 1
ATOM 738 C C . PRO A 1 96 ? 10.850 -4.008 -17.678 1.00 86.50 96 PRO A C 1
ATOM 740 O O . PRO A 1 96 ? 10.632 -4.389 -18.828 1.00 86.50 96 PRO A O 1
ATOM 743 N N . ILE A 1 97 ? 9.857 -3.570 -16.895 1.00 76.81 97 ILE A N 1
ATOM 744 C CA . ILE A 1 97 ? 8.468 -3.419 -17.363 1.00 76.81 97 ILE A CA 1
ATOM 745 C C . ILE A 1 97 ? 8.243 -1.967 -17.776 1.00 76.81 97 ILE A C 1
ATOM 747 O O . ILE A 1 97 ? 7.925 -1.126 -16.939 1.00 76.81 97 ILE A O 1
ATOM 751 N N . PHE A 1 98 ? 8.318 -1.682 -19.071 1.00 64.31 98 PHE A N 1
ATOM 752 C CA . PHE A 1 98 ? 7.810 -0.422 -19.611 1.00 64.31 98 PHE A CA 1
ATOM 753 C C . PHE A 1 98 ? 6.361 -0.625 -20.068 1.00 64.31 98 PHE A C 1
ATOM 755 O O . PHE A 1 98 ? 6.086 -1.483 -20.908 1.00 64.31 98 PHE A O 1
ATOM 762 N N . ARG A 1 99 ? 5.413 0.108 -19.464 1.00 54.97 99 ARG A N 1
ATOM 763 C CA . ARG A 1 99 ? 3.996 0.068 -19.860 1.00 54.97 99 ARG A CA 1
ATOM 764 C C . ARG A 1 99 ? 3.748 1.079 -20.973 1.00 54.97 99 ARG A C 1
ATOM 766 O O . ARG A 1 99 ? 4.200 2.213 -20.898 1.00 54.97 99 ARG A O 1
ATOM 773 N N . GLN A 1 100 ? 3.040 0.626 -21.995 1.00 48.97 100 GLN A N 1
ATOM 774 C CA . GLN A 1 100 ? 2.612 1.421 -23.132 1.00 48.97 100 GLN A CA 1
ATOM 775 C C . GLN A 1 100 ? 1.409 2.277 -22.712 1.00 48.97 100 GLN A C 1
ATOM 777 O O . GLN A 1 100 ? 0.367 1.722 -22.380 1.00 48.97 100 GLN A O 1
ATOM 782 N N . GLU A 1 101 ? 1.536 3.602 -22.739 1.00 42.47 101 GLU A N 1
ATOM 783 C CA . GLU A 1 101 ? 0.390 4.519 -22.778 1.00 42.47 101 GLU A CA 1
ATOM 784 C C . GLU A 1 101 ? 0.601 5.498 -23.940 1.00 42.47 101 GLU A C 1
ATOM 786 O O . GLU A 1 101 ? 1.630 6.159 -24.023 1.00 42.47 101 GLU A O 1
ATOM 791 N N . ASN A 1 102 ? -0.361 5.519 -24.870 1.00 41.16 102 ASN A N 1
ATOM 792 C CA . ASN A 1 102 ? -0.551 6.510 -25.937 1.00 41.16 102 ASN A CA 1
ATOM 793 C C . ASN A 1 102 ? 0.709 6.946 -26.716 1.00 41.16 102 ASN A C 1
ATOM 795 O O . ASN A 1 102 ? 1.209 8.053 -26.554 1.00 41.16 102 ASN A O 1
ATOM 799 N N . ALA A 1 103 ? 1.155 6.080 -27.634 1.00 45.00 103 ALA A N 1
ATOM 800 C CA . ALA A 1 103 ? 2.019 6.416 -28.778 1.00 45.00 103 ALA A CA 1
ATOM 801 C C . ALA A 1 103 ? 3.356 7.144 -28.489 1.00 45.00 103 ALA A C 1
ATOM 803 O O . ALA A 1 103 ? 3.923 7.760 -29.388 1.00 45.00 103 ALA A O 1
ATOM 804 N N . GLY A 1 104 ? 3.921 7.013 -27.285 1.00 45.62 104 GLY A N 1
ATOM 805 C CA . GLY A 1 104 ? 5.257 7.522 -26.971 1.00 45.62 104 GLY A CA 1
ATOM 806 C C . GLY A 1 104 ? 5.862 6.896 -25.715 1.00 45.62 104 GLY A C 1
ATOM 807 O O . GLY A 1 104 ? 5.153 6.446 -24.819 1.00 45.62 104 GLY A O 1
ATOM 808 N N . LEU A 1 105 ? 7.196 6.854 -25.654 1.00 48.56 105 LEU A N 1
ATOM 809 C CA . LEU A 1 105 ? 7.946 6.528 -24.440 1.00 48.56 105 LEU A CA 1
ATOM 810 C C . LEU A 1 105 ? 8.187 7.823 -23.664 1.00 48.56 105 LEU A C 1
ATOM 812 O O . LEU A 1 105 ? 9.207 8.483 -23.856 1.00 48.56 105 LEU A O 1
ATOM 816 N N . LEU A 1 106 ? 7.258 8.205 -22.791 1.00 46.28 106 LEU A N 1
ATOM 817 C CA . LEU A 1 106 ? 7.570 9.197 -21.770 1.00 46.28 106 LEU A CA 1
ATOM 818 C C . LEU A 1 106 ? 7.993 8.489 -20.490 1.00 46.28 106 LEU A C 1
ATOM 820 O O . LEU A 1 106 ? 7.433 7.461 -20.106 1.00 46.28 106 LEU A O 1
ATOM 824 N N . LEU A 1 107 ? 8.995 9.085 -19.837 1.00 44.59 107 LEU A N 1
ATOM 825 C CA . LEU A 1 107 ? 9.267 8.900 -18.417 1.00 44.59 107 LEU A CA 1
ATOM 826 C C . LEU A 1 107 ? 7.931 8.827 -17.684 1.00 44.59 107 LEU A C 1
ATOM 828 O O . LEU A 1 107 ? 7.000 9.542 -18.073 1.00 44.59 107 LEU A O 1
ATOM 832 N N . LYS A 1 108 ? 7.848 8.102 -16.568 1.00 42.44 108 LYS A N 1
ATOM 833 C CA . LYS A 1 108 ? 6.920 8.534 -15.526 1.00 42.44 108 LYS A CA 1
ATOM 834 C C . LYS A 1 108 ? 7.219 10.015 -15.309 1.00 42.44 108 LYS A C 1
ATOM 836 O O . LYS A 1 108 ? 8.117 10.382 -14.551 1.00 42.44 108 LYS A O 1
ATOM 841 N N . VAL A 1 109 ? 6.423 10.891 -15.916 1.00 44.69 109 VAL A N 1
ATOM 842 C CA . VAL A 1 109 ? 6.032 12.094 -15.226 1.00 44.69 109 VAL A CA 1
ATOM 843 C C . VAL A 1 109 ? 5.426 11.487 -13.981 1.00 44.69 109 VAL A C 1
ATOM 845 O O . VAL A 1 109 ? 4.349 10.887 -14.012 1.00 44.69 109 VAL A O 1
ATOM 848 N N . LYS A 1 110 ? 6.203 11.503 -12.895 1.00 48.28 110 LYS A N 1
ATOM 849 C CA . LYS A 1 110 ? 5.653 11.455 -11.559 1.00 48.28 110 LYS A CA 1
ATOM 850 C C . LYS A 1 110 ? 4.750 12.677 -11.541 1.00 48.28 110 LYS A C 1
ATOM 852 O O . LYS A 1 110 ? 5.142 13.719 -11.038 1.00 48.28 110 LYS A O 1
ATOM 857 N N . VAL A 1 111 ? 3.551 12.561 -12.118 1.00 45.12 111 VAL A N 1
ATOM 858 C CA . VAL A 1 111 ? 2.408 13.286 -11.611 1.00 45.12 111 VAL A CA 1
ATOM 859 C C . VAL A 1 111 ? 2.501 12.912 -10.147 1.00 45.12 111 VAL A C 1
ATOM 861 O O . VAL A 1 111 ? 2.466 11.704 -9.852 1.00 45.12 111 VAL A O 1
ATOM 864 N N . PRO A 1 112 ? 2.813 13.860 -9.246 1.00 43.88 112 PRO A N 1
ATOM 865 C CA . PRO A 1 112 ? 2.789 13.548 -7.840 1.00 43.88 112 PRO A CA 1
ATOM 866 C C . PRO A 1 112 ? 1.424 12.913 -7.673 1.00 43.88 112 PRO A C 1
ATOM 868 O O . PRO A 1 112 ? 0.415 13.556 -7.980 1.00 43.88 112 PRO A O 1
ATOM 871 N N . LYS A 1 113 ? 1.368 11.621 -7.318 1.00 49.41 113 LYS A N 1
ATOM 872 C CA . LYS A 1 113 ? 0.116 11.091 -6.805 1.00 49.41 113 LYS A CA 1
ATOM 873 C C . LYS A 1 113 ? -0.204 12.111 -5.732 1.00 49.41 113 LYS A C 1
ATOM 875 O O . LYS A 1 113 ? 0.597 12.261 -4.808 1.00 49.41 113 LYS A O 1
ATOM 880 N N . LYS A 1 114 ? -1.267 12.901 -5.918 1.00 43.81 114 LYS A N 1
ATOM 881 C CA . LYS A 1 114 ? -1.850 13.659 -4.822 1.00 43.81 114 LYS A CA 1
ATOM 882 C C . LYS A 1 114 ? -2.234 12.548 -3.865 1.00 43.81 114 LYS A C 1
ATOM 884 O O . LYS A 1 114 ? -3.289 11.940 -4.021 1.00 43.81 114 LYS A O 1
ATOM 889 N N . TYR A 1 115 ? -1.300 12.157 -3.001 1.00 49.94 115 TYR A N 1
ATOM 890 C CA . TYR A 1 115 ? -1.561 11.264 -1.905 1.00 49.94 115 TYR A CA 1
ATOM 891 C C . TYR A 1 115 ? -2.565 12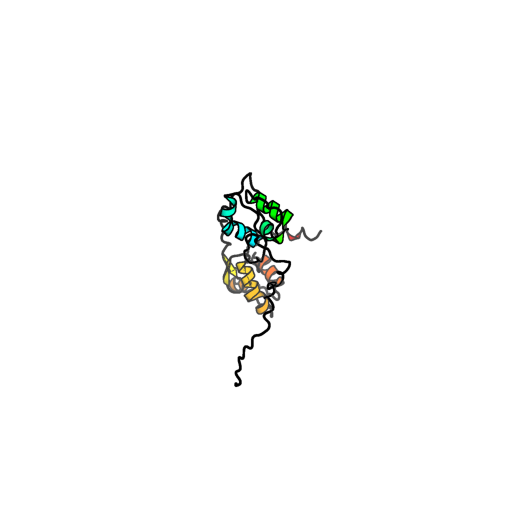.078 -1.122 1.00 49.94 115 TYR A C 1
ATOM 893 O O . TYR A 1 115 ? -2.192 13.034 -0.445 1.00 49.94 115 TYR A O 1
ATOM 901 N N . LYS A 1 116 ? -3.856 11.795 -1.334 1.00 57.75 116 LYS A N 1
ATOM 902 C CA . LYS A 1 116 ? -4.876 12.225 -0.399 1.00 57.75 116 LYS A CA 1
ATOM 903 C C . LYS A 1 116 ? -4.359 11.671 0.912 1.00 57.75 116 LYS A C 1
ATOM 905 O O . LYS A 1 116 ? -4.260 10.453 1.055 1.00 57.75 116 LYS A O 1
ATOM 910 N N . LYS A 1 117 ? -3.841 12.561 1.761 1.00 66.69 117 LYS A N 1
ATOM 911 C CA . LYS A 1 117 ? -3.298 12.181 3.055 1.00 66.69 117 LYS A CA 1
ATOM 912 C C . LYS A 1 117 ? -4.420 11.388 3.705 1.00 66.69 117 LYS A C 1
ATOM 914 O O . LYS A 1 117 ? -5.536 11.901 3.791 1.00 66.69 117 LYS A O 1
ATOM 919 N N . ASN A 1 118 ? -4.165 10.117 4.018 1.00 75.00 118 ASN A N 1
ATOM 920 C CA . ASN A 1 118 ? -5.176 9.324 4.699 1.00 75.00 118 ASN A CA 1
ATOM 921 C C . ASN A 1 118 ? -5.585 10.106 5.951 1.00 75.00 118 ASN A C 1
ATOM 923 O O . ASN A 1 118 ? -4.700 10.687 6.592 1.00 75.00 118 ASN A O 1
ATOM 927 N N . PRO A 1 119 ? -6.889 10.176 6.260 1.00 83.38 119 PRO A N 1
ATOM 928 C CA . PRO A 1 119 ? -7.343 10.913 7.426 1.00 83.38 119 PRO A CA 1
ATOM 929 C C . PRO A 1 119 ? -6.619 10.392 8.671 1.00 83.38 119 PRO A C 1
ATOM 931 O O . PRO A 1 119 ? -6.326 9.194 8.774 1.00 83.38 119 PRO A O 1
ATOM 934 N N . CYS A 1 120 ? -6.290 11.304 9.583 1.00 88.94 120 CYS A N 1
ATOM 935 C CA . CYS A 1 120 ? -5.836 10.928 10.914 1.00 88.94 120 CYS A CA 1
ATOM 936 C C . CYS A 1 120 ? -7.031 10.373 11.689 1.00 88.94 120 CYS A C 1
ATOM 938 O O . CYS A 1 120 ? -8.128 10.923 11.604 1.00 88.94 120 CYS A O 1
ATOM 940 N N . VAL A 1 121 ? -6.816 9.275 12.403 1.00 90.44 121 VAL A N 1
ATOM 941 C CA . VAL A 1 121 ? -7.837 8.562 13.174 1.00 90.44 121 VAL A CA 1
ATOM 942 C C . VAL A 1 121 ? -7.271 8.194 14.539 1.00 90.44 121 VAL A C 1
ATOM 944 O O . VAL A 1 121 ? -6.079 7.899 14.662 1.00 90.44 121 VAL A O 1
ATOM 947 N N . LEU A 1 122 ? -8.127 8.239 15.556 1.00 92.62 122 LEU A N 1
ATOM 948 C CA . LEU A 1 122 ? -7.777 7.904 16.932 1.00 92.62 122 LEU A CA 1
ATOM 949 C C . LEU A 1 122 ? -7.914 6.400 17.158 1.00 92.62 122 LEU A C 1
ATOM 951 O O . LEU A 1 122 ? -8.933 5.803 16.811 1.00 92.62 122 LEU A O 1
ATOM 955 N N . CYS A 1 123 ? -6.912 5.798 17.790 1.00 94.62 123 CYS A N 1
ATOM 956 C CA . CYS A 1 123 ? -7.023 4.437 18.294 1.00 94.62 123 CYS A CA 1
ATOM 957 C C . CYS A 1 123 ? -7.992 4.403 19.481 1.00 94.62 123 CYS A C 1
ATOM 959 O O . CYS A 1 123 ? -7.791 5.095 20.478 1.00 94.62 123 CYS A O 1
ATOM 961 N N . LEU A 1 124 ? -9.026 3.566 19.413 1.00 94.12 124 LEU A N 1
ATOM 962 C CA . LEU A 1 124 ? -10.023 3.468 20.482 1.00 94.12 124 LEU A CA 1
ATOM 963 C C . LEU A 1 124 ? -9.476 2.817 21.770 1.00 94.12 124 LEU A C 1
ATOM 965 O O . LEU A 1 124 ? -10.063 3.024 22.833 1.00 94.12 124 LEU A O 1
ATOM 969 N N . LEU A 1 125 ? -8.343 2.108 21.705 1.00 93.88 125 LEU A N 1
ATOM 970 C CA . LEU A 1 125 ? -7.682 1.511 22.873 1.00 93.88 125 LEU A CA 1
ATOM 971 C C . LEU A 1 125 ? -6.788 2.523 23.603 1.00 93.88 125 LEU A C 1
ATOM 973 O O . LEU A 1 125 ? -6.974 2.753 24.793 1.00 93.88 125 LEU A O 1
ATOM 977 N N . CYS A 1 126 ? -5.864 3.184 22.892 1.00 93.50 126 CYS A N 1
ATOM 978 C CA . CYS A 1 126 ? -4.843 4.047 23.510 1.00 93.50 126 CYS A CA 1
ATOM 979 C C . CYS A 1 126 ? -4.951 5.546 23.193 1.00 93.50 126 CYS A C 1
ATOM 981 O O . CYS A 1 126 ? -4.104 6.316 23.638 1.00 93.50 126 CYS A O 1
ATOM 983 N N . GLN A 1 127 ? -5.947 5.967 22.408 1.00 93.25 127 GLN A N 1
ATOM 984 C CA . GLN A 1 127 ? -6.157 7.354 21.958 1.00 93.25 127 GLN A CA 1
ATOM 985 C C . GLN A 1 127 ? -5.009 7.953 21.126 1.00 93.25 127 GLN A C 1
ATOM 987 O O . GLN A 1 127 ? -5.001 9.149 20.850 1.00 93.25 127 GLN A O 1
ATOM 992 N N . GLY A 1 128 ? -4.050 7.140 20.675 1.00 91.12 128 GLY A N 1
ATOM 993 C CA . GLY A 1 128 ? -3.007 7.593 19.758 1.00 91.12 128 GLY A CA 1
ATOM 994 C C . GLY A 1 128 ? -3.573 7.942 18.377 1.00 91.12 128 GLY A C 1
ATOM 995 O O . GLY A 1 128 ? -4.438 7.235 17.858 1.00 91.12 128 GLY A O 1
ATOM 996 N N . GLU A 1 129 ? -3.061 9.009 17.764 1.00 93.31 129 GLU A N 1
ATOM 997 C CA . GLU A 1 129 ? -3.427 9.421 16.407 1.00 93.31 129 GLU A CA 1
ATOM 998 C C . GLU A 1 129 ? -2.554 8.739 15.351 1.00 93.31 129 GLU A C 1
ATOM 1000 O O . GLU A 1 129 ? -1.321 8.797 15.390 1.00 93.31 129 GLU A O 1
ATOM 1005 N N . TYR A 1 130 ? -3.195 8.134 14.351 1.00 91.25 130 TYR A N 1
ATOM 1006 C CA . TYR A 1 130 ? -2.512 7.441 13.261 1.00 91.25 130 TYR A CA 1
ATOM 1007 C C . TYR A 1 130 ? -3.182 7.708 11.918 1.00 91.25 130 TYR A C 1
ATOM 1009 O O . TYR A 1 130 ? -4.367 8.003 11.832 1.00 91.25 130 TYR A O 1
ATOM 1017 N N . CYS A 1 131 ? -2.433 7.556 10.828 1.00 88.69 131 CYS A N 1
ATOM 1018 C CA . CYS A 1 131 ? -3.030 7.562 9.496 1.00 88.69 131 CYS A CA 1
ATOM 1019 C C . CYS A 1 131 ? -3.909 6.316 9.315 1.00 88.69 131 CYS A C 1
ATOM 1021 O O . CYS A 1 131 ? -3.407 5.191 9.451 1.00 88.69 131 CYS A O 1
ATOM 1023 N N . ALA A 1 132 ? -5.172 6.510 8.932 1.00 88.19 132 ALA A N 1
ATOM 1024 C CA . ALA A 1 132 ? -6.097 5.416 8.656 1.00 88.19 132 ALA A CA 1
ATOM 1025 C C . ALA A 1 132 ? -5.537 4.434 7.610 1.00 88.19 132 ALA A C 1
ATOM 1027 O O . ALA A 1 132 ? -4.754 4.800 6.719 1.00 88.19 132 ALA A O 1
ATOM 1028 N N . GLY A 1 133 ? -5.933 3.170 7.713 1.00 88.12 133 GLY A N 1
ATOM 1029 C CA . GLY A 1 133 ? -5.440 2.082 6.880 1.00 88.12 133 GLY A CA 1
ATOM 1030 C C . GLY A 1 133 ? -4.134 1.506 7.419 1.00 88.12 133 GLY A C 1
ATOM 1031 O O . GLY A 1 133 ? -4.090 0.944 8.509 1.00 88.12 133 GLY A O 1
ATOM 1032 N N . GLN A 1 134 ? -3.056 1.619 6.639 1.00 88.00 134 GLN A N 1
ATOM 1033 C CA . GLN A 1 134 ? -1.783 0.944 6.933 1.00 88.00 134 GLN A CA 1
ATOM 1034 C C . GLN A 1 134 ? -1.107 1.445 8.219 1.00 88.00 134 GLN A C 1
ATOM 1036 O O . GLN A 1 134 ? -0.489 0.657 8.932 1.00 88.00 134 GLN A O 1
ATOM 1041 N N . GLY A 1 135 ? -1.213 2.744 8.522 1.00 90.06 135 GLY A N 1
ATOM 1042 C CA . GLY A 1 135 ? -0.600 3.332 9.716 1.00 90.06 135 GLY A CA 1
ATOM 1043 C C . GLY A 1 135 ? -1.227 2.793 10.999 1.00 90.06 135 GLY A C 1
ATOM 1044 O O . GLY A 1 135 ? -0.514 2.266 11.853 1.00 90.06 135 GLY A O 1
ATOM 1045 N N . HIS A 1 136 ? -2.555 2.873 11.085 1.00 93.06 136 HIS A N 1
ATOM 1046 C CA . HIS A 1 136 ? -3.324 2.361 12.216 1.00 93.06 136 HIS A CA 1
ATOM 1047 C C . HIS A 1 136 ? -3.236 0.832 12.341 1.00 93.06 136 HIS A C 1
ATOM 1049 O O . HIS A 1 136 ? -2.965 0.340 13.431 1.00 93.06 136 HIS A O 1
ATOM 1055 N N . SER A 1 137 ? -3.335 0.076 11.237 1.00 93.12 137 SER A N 1
ATOM 1056 C CA . SER A 1 137 ? -3.199 -1.394 11.267 1.00 93.12 137 SER A CA 1
ATOM 1057 C C . SER A 1 137 ? -1.861 -1.826 11.850 1.00 93.12 137 SER A C 1
ATOM 1059 O O . SER A 1 137 ? -1.815 -2.659 12.749 1.00 93.12 137 SER A O 1
ATOM 1061 N N . ARG A 1 138 ? -0.759 -1.209 11.402 1.00 94.25 138 ARG A N 1
ATOM 1062 C CA . ARG A 1 138 ? 0.572 -1.514 11.939 1.00 94.25 138 ARG A CA 1
ATOM 1063 C C . ARG A 1 138 ? 0.680 -1.178 13.426 1.00 94.25 138 ARG A C 1
ATOM 1065 O O . ARG A 1 138 ? 1.386 -1.869 14.155 1.00 94.25 138 ARG A O 1
ATOM 1072 N N . HIS A 1 139 ? 0.039 -0.097 13.863 1.00 94.69 139 HIS A N 1
ATOM 1073 C CA . HIS A 1 139 ? -0.026 0.257 15.275 1.00 94.69 139 HIS A CA 1
ATOM 1074 C C . HIS A 1 139 ? -0.798 -0.804 16.075 1.00 94.69 139 HIS A C 1
ATOM 1076 O O . HIS A 1 139 ? -0.234 -1.341 17.028 1.00 94.69 139 HIS A O 1
ATOM 1082 N N . PHE A 1 140 ? -2.010 -1.162 15.643 1.00 94.19 140 PHE A N 1
ATOM 1083 C CA . PHE A 1 140 ? -2.859 -2.166 16.285 1.00 94.19 140 PHE A CA 1
ATOM 1084 C C . PHE A 1 140 ? -2.155 -3.524 16.404 1.00 94.19 140 PHE A C 1
ATOM 1086 O O . PHE A 1 140 ? -2.023 -4.056 17.506 1.00 94.19 140 PHE A O 1
ATOM 1093 N N . ASP A 1 141 ? -1.610 -4.041 15.296 1.00 93.06 141 ASP A N 1
ATOM 1094 C CA . ASP A 1 141 ? -0.914 -5.334 15.262 1.00 93.06 141 ASP A CA 1
ATOM 1095 C C . ASP A 1 141 ? 0.297 -5.374 16.209 1.00 93.06 141 ASP A C 1
ATOM 1097 O O . ASP A 1 141 ? 0.597 -6.413 16.793 1.00 93.06 141 ASP A O 1
ATOM 1101 N N . LYS A 1 142 ? 1.008 -4.248 16.364 1.00 93.44 142 LYS A N 1
ATOM 1102 C CA . LYS A 1 142 ? 2.236 -4.182 17.168 1.00 93.44 142 LYS A CA 1
ATOM 1103 C C . LYS A 1 142 ? 1.979 -3.903 18.648 1.00 93.44 142 LYS A C 1
ATOM 1105 O O . LYS A 1 142 ? 2.753 -4.366 19.481 1.00 93.44 142 LYS A O 1
ATOM 1110 N N . ARG A 1 143 ? 0.987 -3.069 18.969 1.00 92.94 143 ARG A N 1
ATOM 1111 C CA . ARG A 1 143 ? 0.763 -2.568 20.334 1.00 92.94 143 ARG A CA 1
ATOM 1112 C C . ARG A 1 143 ? -0.347 -3.290 21.076 1.00 92.94 143 ARG A C 1
ATOM 1114 O O . ARG A 1 143 ? -0.214 -3.419 22.280 1.00 92.94 143 ARG A O 1
ATOM 1121 N N . HIS A 1 144 ? -1.373 -3.755 20.371 1.00 93.00 144 HIS A N 1
ATOM 1122 C CA . HIS A 1 144 ? -2.627 -4.164 21.000 1.00 93.00 144 HIS A CA 1
ATOM 1123 C C . HIS A 1 144 ? -2.963 -5.628 20.735 1.00 93.00 144 HIS A C 1
ATOM 1125 O O . HIS A 1 144 ? -3.299 -6.354 21.658 1.00 93.00 144 HIS A O 1
ATOM 1131 N N . ARG A 1 145 ? -2.781 -6.104 19.497 1.00 87.50 145 ARG A N 1
ATOM 1132 C CA . ARG A 1 145 ? -3.290 -7.409 19.041 1.00 87.50 145 ARG A CA 1
ATOM 1133 C C . ARG A 1 145 ? -2.904 -8.624 19.894 1.00 87.50 145 ARG A C 1
ATOM 1135 O O . ARG A 1 145 ? -3.627 -9.609 19.870 1.00 87.50 145 ARG A O 1
ATOM 1142 N N . ARG A 1 146 ? -1.757 -8.588 20.571 1.00 82.69 146 ARG A N 1
ATOM 1143 C CA . ARG A 1 146 ? -1.369 -9.623 21.541 1.00 82.69 146 ARG A CA 1
ATOM 1144 C C . ARG A 1 146 ? -1.522 -9.140 22.985 1.00 82.69 146 ARG A C 1
ATOM 1146 O O . ARG A 1 146 ? -2.241 -9.802 23.711 1.00 82.69 146 ARG A O 1
ATOM 1153 N N . PRO A 1 147 ? -0.921 -8.002 23.392 1.00 84.06 147 PRO A N 1
ATOM 1154 C CA . PRO A 1 147 ? -0.839 -7.659 24.813 1.00 84.06 147 PRO A CA 1
ATOM 1155 C C . PRO A 1 147 ? -2.189 -7.385 25.478 1.00 84.06 147 PRO A C 1
ATOM 1157 O O . PRO A 1 147 ? -2.331 -7.621 26.669 1.00 84.06 147 PRO A O 1
ATOM 1160 N N . ASP A 1 148 ? -3.162 -6.876 24.723 1.00 85.81 148 ASP A N 1
ATOM 1161 C CA . ASP A 1 148 ? -4.410 -6.378 25.308 1.00 85.81 148 ASP A CA 1
ATOM 1162 C C . ASP A 1 148 ? -5.534 -7.417 25.285 1.00 85.81 148 ASP A C 1
ATOM 1164 O O . ASP A 1 148 ? -6.594 -7.171 25.841 1.00 85.81 148 ASP A O 1
ATOM 1168 N N . PHE A 1 149 ? -5.326 -8.556 24.620 1.00 89.62 149 PHE A N 1
ATOM 1169 C CA . PHE A 1 149 ? -6.352 -9.582 24.402 1.00 89.62 149 PHE A CA 1
ATOM 1170 C C . PHE A 1 149 ? -6.043 -10.899 25.122 1.00 89.62 149 PHE A C 1
ATOM 1172 O O . PHE A 1 149 ? -6.680 -11.910 24.837 1.00 89.62 149 PHE A O 1
ATOM 1179 N N . ASP A 1 150 ? -5.061 -10.899 26.027 1.00 87.50 150 ASP A N 1
ATOM 1180 C CA . ASP A 1 150 ? -4.755 -12.060 26.868 1.00 87.50 150 ASP A CA 1
ATOM 1181 C C . ASP A 1 150 ? -5.822 -12.258 27.966 1.00 87.50 150 ASP A C 1
ATOM 1183 O O . ASP A 1 150 ? -6.098 -13.390 28.361 1.00 87.50 150 ASP A O 1
ATOM 1187 N N . GLU A 1 151 ? -6.469 -11.175 28.414 1.00 88.44 151 GLU A N 1
ATOM 1188 C CA . GLU A 1 151 ? -7.597 -11.196 29.351 1.00 88.44 151 GLU A CA 1
ATOM 1189 C C . GLU A 1 151 ? -8.761 -10.339 28.827 1.00 88.44 151 GLU A C 1
ATOM 1191 O O . GLU A 1 151 ? -8.525 -9.336 28.144 1.00 88.44 151 GLU A O 1
ATOM 1196 N N . PRO A 1 152 ? -10.023 -10.687 29.149 1.00 93.50 152 PRO A N 1
ATOM 1197 C CA . PRO A 1 152 ? -11.162 -9.862 28.777 1.00 93.50 152 PRO A CA 1
ATOM 1198 C C . PRO A 1 152 ? -11.109 -8.470 29.416 1.00 93.50 152 PRO A C 1
ATOM 1200 O O . PRO A 1 152 ? -10.822 -8.329 30.605 1.00 93.50 152 PRO A O 1
ATOM 1203 N N . PHE A 1 153 ? -11.463 -7.441 28.650 1.00 93.69 153 PHE A N 1
ATOM 1204 C CA . PHE A 1 153 ? -11.470 -6.051 29.106 1.00 93.69 153 PHE A CA 1
ATOM 1205 C C . PHE A 1 153 ? -12.736 -5.313 28.666 1.00 93.69 153 PHE A C 1
ATOM 1207 O O . PHE A 1 153 ? -13.389 -5.673 27.691 1.00 93.69 153 PHE A O 1
ATOM 1214 N N . LEU A 1 154 ? -13.091 -4.245 29.376 1.00 94.06 154 LEU A N 1
ATOM 1215 C CA . LEU A 1 154 ? -14.201 -3.374 28.992 1.00 94.06 154 LEU A CA 1
ATOM 1216 C C . LEU A 1 154 ? -13.788 -2.448 27.849 1.00 94.06 154 LEU A C 1
ATOM 1218 O O . LEU A 1 154 ? -12.705 -1.864 27.898 1.00 94.06 154 LEU A O 1
ATOM 1222 N N . CYS A 1 155 ? -14.654 -2.257 26.850 1.00 94.69 155 CYS A N 1
ATOM 1223 C CA . CYS A 1 155 ? -14.378 -1.366 25.727 1.00 94.69 155 CYS A CA 1
ATOM 1224 C C . CYS A 1 155 ? -14.024 0.051 26.227 1.00 94.69 155 CYS A C 1
ATOM 1226 O O . CYS A 1 155 ? -14.897 0.771 26.732 1.00 94.69 155 CYS A O 1
ATOM 1228 N N . PRO A 1 156 ? -12.773 0.516 26.026 1.00 93.75 156 PRO A N 1
ATOM 1229 C CA . PRO A 1 156 ? -12.346 1.802 26.565 1.00 93.75 156 PRO A CA 1
ATOM 1230 C C . PRO A 1 156 ? -13.091 2.983 25.935 1.00 93.75 156 PRO A C 1
ATOM 1232 O O . PRO A 1 156 ? -13.225 4.033 26.557 1.00 93.75 156 PRO A O 1
ATOM 1235 N N . ALA A 1 157 ? -13.569 2.841 24.695 1.00 92.75 157 ALA A N 1
ATOM 1236 C CA . ALA A 1 157 ? -14.347 3.876 24.023 1.00 92.75 157 ALA A CA 1
ATOM 1237 C C . ALA A 1 157 ? -15.761 4.002 24.602 1.00 92.75 157 ALA A C 1
ATOM 1239 O O . ALA A 1 157 ? -16.146 5.114 24.955 1.00 92.75 157 ALA A O 1
ATOM 1240 N N . CYS A 1 158 ? -16.486 2.893 24.791 1.00 93.88 158 CYS A N 1
ATOM 1241 C CA . CYS A 1 158 ? -17.784 2.886 25.479 1.00 93.88 158 CYS A CA 1
ATOM 1242 C C . CYS A 1 158 ? -17.687 3.477 26.888 1.00 93.88 158 CYS A C 1
ATOM 1244 O O . CYS A 1 158 ? -18.495 4.332 27.252 1.00 93.88 158 CYS A O 1
ATOM 1246 N N . GLN A 1 159 ? -16.657 3.084 27.645 1.00 92.88 159 GLN A N 1
ATOM 1247 C CA . GLN A 1 159 ? -16.428 3.595 28.995 1.00 92.88 159 GLN A CA 1
ATOM 1248 C C . GLN A 1 159 ? -16.195 5.112 29.004 1.00 92.88 159 GLN A C 1
ATOM 1250 O O . GLN A 1 159 ? -16.754 5.819 29.838 1.00 92.88 159 GLN A O 1
ATOM 1255 N N . ARG A 1 160 ? -15.413 5.643 28.054 1.00 92.06 160 ARG A N 1
ATOM 1256 C CA . ARG A 1 160 ? -15.192 7.096 27.925 1.00 92.06 160 ARG A CA 1
ATOM 1257 C C . ARG A 1 160 ? -16.438 7.859 27.491 1.00 92.06 160 ARG A C 1
ATOM 1259 O O . ARG A 1 160 ? -16.606 9.005 27.893 1.00 92.06 160 ARG A O 1
ATOM 1266 N N . SER A 1 161 ? -17.286 7.249 26.669 1.00 87.19 161 SER A N 1
ATOM 1267 C CA . SER A 1 161 ? -18.553 7.840 26.233 1.00 87.19 161 SER A CA 1
ATOM 1268 C C . SER A 1 161 ? -19.633 7.828 27.318 1.00 87.19 161 SER A C 1
ATOM 1270 O O . SER A 1 161 ? -20.682 8.427 27.104 1.00 87.19 161 SER A O 1
ATOM 1272 N N . GLY A 1 162 ? -19.395 7.171 28.461 1.00 84.88 162 GLY A N 1
ATOM 1273 C CA . GLY A 1 162 ? -20.375 7.051 29.540 1.00 84.88 162 GLY A CA 1
ATOM 1274 C C . GLY A 1 162 ? -21.585 6.197 29.158 1.00 84.88 162 GLY A C 1
ATOM 1275 O O . GLY A 1 162 ? -22.683 6.464 29.636 1.00 84.88 162 GLY A O 1
ATOM 1276 N N . ALA A 1 163 ? -21.407 5.218 28.263 1.00 83.38 163 ALA A N 1
ATOM 1277 C CA . ALA A 1 163 ? -22.479 4.300 27.889 1.00 83.38 163 ALA A CA 1
ATOM 1278 C C . ALA A 1 163 ? -22.937 3.484 29.111 1.00 83.38 163 ALA A C 1
ATOM 1280 O O . ALA A 1 163 ? -22.097 3.010 29.875 1.00 83.38 163 ALA A O 1
ATOM 1281 N N . GLU A 1 164 ? -24.251 3.309 29.281 1.00 76.38 164 GLU A N 1
ATOM 1282 C CA . GLU A 1 164 ? -24.811 2.536 30.403 1.00 76.38 164 GLU A CA 1
ATOM 1283 C C . GLU A 1 164 ? -24.471 1.041 30.308 1.00 76.38 164 GLU A C 1
ATOM 1285 O O . GLU A 1 164 ? -24.284 0.390 31.332 1.00 76.38 164 GLU A O 1
ATOM 1290 N N . ASP A 1 165 ? -24.329 0.520 29.085 1.00 84.38 165 ASP A N 1
ATOM 1291 C CA . ASP A 1 165 ? -23.900 -0.851 28.809 1.00 84.38 165 ASP A CA 1
ATOM 1292 C C . ASP A 1 165 ? -22.524 -0.846 28.124 1.00 84.38 165 ASP A C 1
ATOM 1294 O O . ASP A 1 165 ? -22.382 -0.539 26.934 1.00 84.38 165 ASP A O 1
ATOM 1298 N N . ILE A 1 166 ? -21.478 -1.109 28.909 1.00 91.12 166 ILE A N 1
ATOM 1299 C CA . ILE A 1 166 ? -20.093 -1.137 28.433 1.00 91.12 166 ILE A CA 1
ATOM 1300 C C . ILE A 1 166 ? -19.768 -2.563 27.997 1.00 91.12 166 ILE A C 1
ATOM 1302 O O . ILE A 1 166 ? -19.666 -3.465 28.824 1.00 91.12 166 ILE A O 1
ATOM 1306 N N . ALA A 1 167 ? -19.545 -2.754 26.697 1.00 91.94 167 ALA A N 1
ATOM 1307 C CA . ALA A 1 167 ? -19.234 -4.069 26.152 1.00 91.94 167 ALA A CA 1
ATOM 1308 C C . ALA A 1 167 ? -17.931 -4.646 26.730 1.00 91.94 167 ALA A C 1
ATOM 1310 O O . ALA A 1 167 ? -16.885 -3.989 26.702 1.00 91.94 167 ALA A O 1
ATOM 1311 N N . THR A 1 168 ? -17.986 -5.901 27.174 1.00 95.50 168 THR A N 1
ATOM 1312 C CA . THR A 1 168 ? -16.804 -6.714 27.487 1.00 95.50 168 THR A CA 1
ATOM 1313 C C . THR A 1 168 ? -16.256 -7.335 26.206 1.00 95.50 168 THR A C 1
ATOM 1315 O O . THR A 1 168 ? -16.994 -7.932 25.425 1.00 95.50 168 THR A O 1
ATOM 1318 N N . ILE A 1 169 ? -14.954 -7.195 25.996 1.00 95.00 169 ILE A N 1
ATOM 1319 C CA . ILE A 1 169 ? -14.212 -7.658 24.830 1.00 95.00 169 ILE A CA 1
ATOM 1320 C C . ILE A 1 169 ? -13.259 -8.757 25.288 1.00 95.00 169 ILE A C 1
ATOM 1322 O O . ILE A 1 169 ? -12.388 -8.508 26.113 1.00 95.00 169 ILE A O 1
ATOM 1326 N N . ASP A 1 170 ? -13.415 -9.961 24.751 1.00 92.56 170 ASP A N 1
ATOM 1327 C CA . ASP A 1 170 ? -12.637 -11.150 25.129 1.00 92.56 170 ASP A CA 1
ATOM 1328 C C . ASP A 1 170 ? -11.669 -11.625 24.035 1.00 92.56 170 ASP A C 1
ATOM 1330 O O . ASP A 1 170 ? -10.898 -12.561 24.231 1.00 92.56 170 ASP A O 1
ATOM 1334 N N . SER A 1 171 ? -11.727 -11.011 22.854 1.00 93.31 171 SER A N 1
ATOM 1335 C CA . SER A 1 171 ? -11.026 -11.486 21.667 1.00 93.31 171 SER A CA 1
ATOM 1336 C C . SER A 1 171 ? -10.850 -10.378 20.633 1.00 93.31 171 SER A C 1
ATOM 1338 O O . SER A 1 171 ? -11.590 -9.390 20.598 1.00 93.31 171 SER A O 1
ATOM 1340 N N . VAL A 1 172 ? -9.869 -10.561 19.743 1.00 93.25 172 VAL A N 1
ATOM 1341 C CA . VAL A 1 172 ? -9.628 -9.637 18.623 1.00 93.25 172 VAL A CA 1
ATOM 1342 C C . VAL A 1 172 ? -10.846 -9.575 17.701 1.00 93.25 172 VAL A C 1
ATOM 1344 O O . VAL A 1 172 ? -11.235 -8.486 17.292 1.00 93.25 172 VAL A O 1
ATOM 1347 N N . ASP A 1 173 ? -11.475 -10.711 17.399 1.00 92.69 173 ASP A N 1
ATOM 1348 C CA . ASP A 1 173 ? -12.672 -10.741 16.551 1.00 92.69 173 ASP A CA 1
ATOM 1349 C C . ASP A 1 173 ? -13.862 -10.057 17.241 1.00 92.69 173 ASP A C 1
ATOM 1351 O O . ASP A 1 173 ? -14.565 -9.267 16.605 1.00 92.69 173 ASP A O 1
ATOM 1355 N N . GLY A 1 174 ? -14.025 -10.261 18.556 1.00 92.69 174 GLY A N 1
ATOM 1356 C CA . GLY A 1 174 ? -14.996 -9.535 19.376 1.00 92.69 174 GLY A CA 1
ATOM 1357 C C . GLY A 1 174 ? -14.785 -8.021 19.323 1.00 92.69 174 GLY A C 1
ATOM 1358 O O . GLY A 1 174 ? -15.736 -7.270 19.112 1.00 92.69 174 GLY A O 1
ATOM 1359 N N . TRP A 1 175 ? -13.533 -7.559 19.403 1.00 95.12 175 TRP A N 1
ATOM 1360 C CA . TRP A 1 175 ? -13.186 -6.144 19.243 1.00 95.12 175 TRP A CA 1
ATOM 1361 C C . TRP A 1 175 ? -13.543 -5.590 17.866 1.00 95.12 175 TRP A C 1
ATOM 1363 O O . TRP A 1 175 ? -14.148 -4.520 17.773 1.00 95.12 175 TRP A O 1
ATOM 1373 N N . LEU A 1 176 ? -13.177 -6.288 16.789 1.00 93.56 176 LEU A N 1
ATOM 1374 C CA . LEU A 1 176 ? -13.455 -5.826 15.426 1.00 93.56 176 LEU A CA 1
ATOM 1375 C C . LEU A 1 176 ? -14.962 -5.743 15.169 1.00 93.56 176 LEU A C 1
ATOM 1377 O O . LEU A 1 176 ? -15.436 -4.716 14.690 1.00 93.56 176 LEU A O 1
ATOM 1381 N N . SER A 1 177 ? -15.714 -6.767 15.579 1.00 93.06 177 SER A N 1
ATOM 1382 C CA . SER A 1 177 ? -17.176 -6.789 15.461 1.00 93.06 177 SER A CA 1
ATOM 1383 C C . SER A 1 177 ? -17.840 -5.689 16.296 1.00 93.06 177 SER A C 1
ATOM 1385 O O . SER A 1 177 ? -18.749 -5.000 15.828 1.00 93.06 177 SER A O 1
ATOM 1387 N N . HIS A 1 178 ? -17.387 -5.487 17.535 1.00 94.31 178 HIS A N 1
ATOM 1388 C CA . HIS A 1 178 ? -17.916 -4.447 18.416 1.00 94.31 178 HIS A CA 1
ATOM 1389 C C . HIS A 1 178 ? -17.625 -3.039 17.878 1.00 94.31 178 HIS A C 1
ATOM 1391 O O . HIS A 1 178 ? -18.526 -2.211 17.780 1.00 94.31 178 HIS A O 1
ATOM 1397 N N . THR A 1 179 ? -16.381 -2.759 17.490 1.00 93.44 179 THR A N 1
ATOM 1398 C CA . THR A 1 179 ? -16.000 -1.437 16.965 1.00 93.44 179 THR A CA 1
ATOM 1399 C C . THR A 1 179 ? -16.698 -1.103 15.650 1.00 93.44 179 THR A C 1
ATOM 1401 O O . THR A 1 179 ? -17.077 0.052 15.443 1.00 93.44 179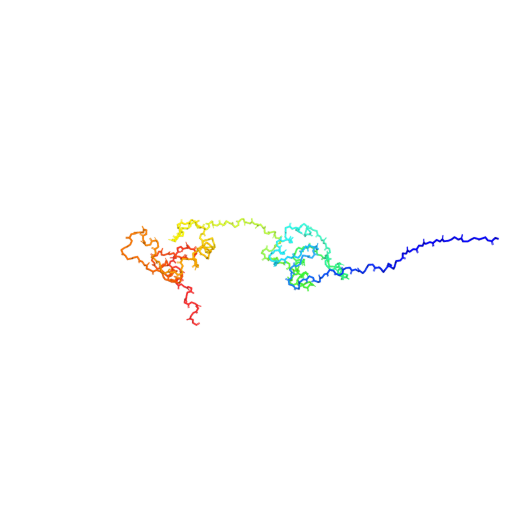 THR A O 1
ATOM 1404 N N . GLU A 1 180 ? -16.952 -2.101 14.804 1.00 92.19 180 GLU A N 1
ATOM 1405 C CA . GLU A 1 180 ? -17.749 -1.928 13.592 1.00 92.19 180 GLU A CA 1
ATOM 1406 C C . GLU A 1 180 ? -19.218 -1.634 13.920 1.00 92.19 180 GLU A C 1
ATOM 1408 O O . GLU A 1 180 ? -19.761 -0.641 13.446 1.00 92.19 180 GLU A O 1
ATOM 1413 N N . SER A 1 181 ? -19.860 -2.447 14.759 1.00 90.19 181 SER A N 1
ATOM 1414 C CA . SER A 1 181 ? -21.300 -2.322 15.035 1.00 90.19 181 SER A CA 1
ATOM 1415 C C . SER A 1 181 ? -21.670 -1.142 15.940 1.00 90.19 181 SER A C 1
ATOM 1417 O O . SER A 1 181 ? -22.689 -0.494 15.711 1.00 90.19 181 SER A O 1
ATOM 1419 N N . VAL A 1 182 ? -20.850 -0.843 16.951 1.00 92.31 182 VAL A N 1
ATOM 1420 C CA . VAL A 1 182 ? -21.144 0.168 17.983 1.00 92.31 182 VAL A CA 1
ATOM 1421 C C . VAL A 1 182 ? -20.475 1.504 17.677 1.00 92.31 182 VAL A C 1
ATOM 1423 O O . VAL A 1 182 ? -21.074 2.560 17.875 1.00 92.31 182 VAL A O 1
ATOM 1426 N N . HIS A 1 183 ? -19.241 1.483 17.170 1.00 90.56 183 HIS A N 1
ATOM 1427 C CA . HIS A 1 183 ? -18.470 2.702 16.900 1.00 90.56 183 HIS A CA 1
ATOM 1428 C C . HIS A 1 183 ? -18.387 3.059 15.412 1.00 90.56 183 HIS A C 1
ATOM 1430 O O . HIS A 1 183 ? -17.823 4.100 15.070 1.00 90.56 183 HIS A O 1
ATOM 1436 N N . ASN A 1 184 ? -18.962 2.237 14.529 1.00 91.50 184 ASN A N 1
ATOM 1437 C CA . ASN A 1 184 ? -18.929 2.410 13.079 1.00 91.50 184 ASN A CA 1
ATOM 1438 C C . ASN A 1 184 ? -17.508 2.605 12.519 1.00 91.50 184 ASN A C 1
ATOM 1440 O O . ASN A 1 184 ? -17.280 3.423 11.618 1.00 91.50 184 ASN A O 1
ATOM 1444 N N . ILE A 1 185 ? -16.534 1.896 13.095 1.00 88.81 185 ILE A N 1
ATOM 1445 C CA . ILE A 1 185 ? -15.109 1.992 12.770 1.00 88.81 185 ILE A CA 1
ATOM 1446 C C . ILE A 1 185 ? -14.528 0.584 12.613 1.00 88.81 185 ILE A C 1
ATOM 1448 O O . ILE A 1 185 ? -14.735 -0.280 13.453 1.00 88.81 185 ILE A O 1
ATOM 1452 N N . ASP A 1 186 ? -13.720 0.370 11.575 1.00 90.81 186 ASP A N 1
ATOM 1453 C CA . ASP A 1 186 ? -12.836 -0.793 11.470 1.00 90.81 186 ASP A CA 1
ATOM 1454 C C . ASP A 1 186 ? -11.801 -0.738 12.606 1.00 90.81 186 ASP A C 1
ATOM 1456 O O . ASP A 1 186 ? -10.845 0.040 12.531 1.00 90.81 186 ASP A O 1
ATOM 1460 N N . GLY A 1 187 ? -11.962 -1.549 13.653 1.00 87.62 187 GLY A N 1
ATOM 1461 C CA . GLY A 1 187 ? -11.069 -1.549 14.817 1.00 87.62 187 GLY A CA 1
ATOM 1462 C C . GLY A 1 187 ? -9.592 -1.830 14.507 1.00 87.62 187 GLY A C 1
ATOM 1463 O O . GLY A 1 187 ? -8.727 -1.452 15.301 1.00 87.62 187 GLY A O 1
ATOM 1464 N N . GLN A 1 188 ? -9.270 -2.432 13.354 1.00 89.69 188 GLN A N 1
ATOM 1465 C CA . GLN A 1 188 ? -7.892 -2.675 12.917 1.00 89.69 188 GLN A CA 1
ATOM 1466 C C . GLN A 1 188 ? -7.353 -1.506 12.089 1.00 89.69 188 GLN A C 1
ATOM 1468 O O . GLN A 1 188 ? -6.208 -1.084 12.265 1.00 89.69 188 GLN A O 1
ATOM 1473 N N . ARG A 1 189 ? -8.146 -0.964 11.162 1.00 88.00 189 ARG A N 1
ATOM 1474 C CA . ARG A 1 189 ? -7.680 0.038 10.180 1.00 88.00 189 ARG A CA 1
ATOM 1475 C C . ARG A 1 189 ? -8.046 1.475 10.538 1.00 88.00 189 ARG A C 1
ATOM 1477 O O . ARG A 1 189 ? -7.516 2.396 9.913 1.00 88.00 189 ARG A O 1
ATOM 1484 N N . GLY A 1 190 ? -8.940 1.671 11.497 1.00 85.19 190 GLY A N 1
ATOM 1485 C CA . GLY A 1 190 ? -9.451 2.964 11.942 1.00 85.19 190 GLY A CA 1
ATOM 1486 C C . GLY A 1 190 ? -10.315 3.687 10.903 1.00 85.19 190 GLY A C 1
ATOM 1487 O O . GLY A 1 190 ? -10.522 4.887 11.016 1.00 85.19 190 GLY A O 1
ATOM 1488 N N . HIS A 1 191 ? -10.788 3.009 9.852 1.00 87.19 191 HIS A N 1
ATOM 1489 C CA . HIS A 1 191 ? -11.685 3.624 8.868 1.00 87.19 191 HIS A CA 1
ATOM 1490 C C . HIS A 1 191 ? -13.123 3.616 9.375 1.00 87.19 191 HIS A C 1
ATOM 1492 O O . HIS A 1 191 ? -13.583 2.581 9.839 1.00 87.19 191 HIS A O 1
ATOM 1498 N N . HIS A 1 192 ? -13.859 4.713 9.189 1.00 83.44 192 HIS A N 1
ATOM 1499 C CA . HIS A 1 192 ? -15.310 4.666 9.342 1.00 83.44 192 HIS A CA 1
ATOM 1500 C C . HIS A 1 192 ? -15.919 3.719 8.308 1.00 83.44 192 HIS A C 1
ATOM 1502 O O . HIS A 1 192 ? -15.631 3.834 7.107 1.00 83.44 192 HIS A O 1
ATOM 1508 N N . ILE A 1 193 ? -16.768 2.804 8.764 1.00 75.94 193 ILE A N 1
ATOM 1509 C CA . ILE A 1 193 ? -17.503 1.903 7.885 1.00 75.94 193 ILE A CA 1
ATOM 1510 C C . ILE A 1 193 ? -18.692 2.688 7.317 1.00 75.94 193 ILE A C 1
ATOM 1512 O O . ILE A 1 193 ? -19.776 2.775 7.877 1.00 75.94 193 ILE A O 1
ATOM 1516 N N . GLY A 1 194 ? -18.487 3.359 6.184 1.00 58.91 194 GLY A N 1
ATOM 1517 C CA . GLY A 1 194 ? -19.623 3.825 5.386 1.00 58.91 194 GLY A CA 1
ATOM 1518 C C . GLY A 1 194 ? -20.428 2.617 4.889 1.00 58.91 194 GLY A C 1
ATOM 1519 O O . GLY A 1 194 ? -19.825 1.593 4.566 1.00 58.91 194 GLY A O 1
ATOM 1520 N N . LEU A 1 195 ? -21.756 2.759 4.761 1.00 46.31 195 LEU A N 1
ATOM 1521 C CA . LEU A 1 195 ? -22.766 1.771 4.303 1.00 46.31 195 LEU A CA 1
ATOM 1522 C C . LEU A 1 195 ? -22.422 0.928 3.039 1.00 46.31 195 LEU A C 1
ATOM 1524 O O . LEU A 1 195 ? -23.200 0.071 2.637 1.00 46.31 195 LEU A O 1
ATOM 1528 N N . GLY A 1 196 ? -21.276 1.139 2.387 1.00 40.56 196 GLY A N 1
ATOM 1529 C CA . GLY A 1 196 ? -20.842 0.464 1.160 1.00 40.56 196 GLY A CA 1
ATOM 1530 C C . GLY A 1 196 ? -19.981 -0.800 1.330 1.00 40.56 196 GLY A C 1
ATOM 1531 O O . GLY A 1 196 ? -19.473 -1.303 0.329 1.00 40.56 196 GLY A O 1
ATOM 1532 N N . MET A 1 197 ? -19.761 -1.322 2.544 1.00 42.38 197 MET A N 1
ATOM 1533 C CA . MET A 1 197 ? -18.970 -2.558 2.756 1.00 42.38 197 MET A CA 1
ATOM 1534 C C . MET A 1 197 ? -19.805 -3.853 2.784 1.00 42.38 197 MET A C 1
ATOM 1536 O O . MET A 1 197 ? -19.240 -4.922 2.551 1.00 42.38 197 MET A O 1
ATOM 1540 N N . LEU A 1 198 ? -21.134 -3.770 2.936 1.00 40.03 198 LEU A N 1
ATOM 1541 C CA . LEU A 1 198 ? -22.049 -4.927 2.880 1.00 40.03 198 LEU A CA 1
ATOM 1542 C C . LEU A 1 198 ? -22.013 -5.682 1.531 1.00 40.03 198 LEU A C 1
ATOM 1544 O O . LEU A 1 198 ? -22.394 -6.845 1.460 1.00 40.03 198 LEU A O 1
ATOM 1548 N N . GLN A 1 199 ? -21.484 -5.081 0.457 1.00 38.38 199 GLN A N 1
ATOM 1549 C CA . GLN A 1 199 ? -21.380 -5.727 -0.861 1.00 38.38 199 GLN A CA 1
ATOM 1550 C C . GLN A 1 199 ? -20.174 -6.667 -1.040 1.00 38.38 199 GLN A C 1
ATOM 1552 O O . GLN A 1 199 ? -20.111 -7.372 -2.046 1.00 38.38 199 GLN A O 1
ATOM 1557 N N . ARG A 1 200 ? -19.211 -6.726 -0.105 1.00 40.56 200 ARG A N 1
ATOM 1558 C CA . ARG A 1 200 ? -18.015 -7.585 -0.269 1.00 40.56 200 ARG A CA 1
ATOM 1559 C C . ARG A 1 200 ? -18.090 -8.954 0.402 1.00 40.56 200 ARG A C 1
ATOM 1561 O O . ARG A 1 200 ? -17.311 -9.826 0.022 1.00 40.56 200 ARG A O 1
ATOM 1568 N N . GLN A 1 201 ? -19.013 -9.167 1.336 1.00 39.91 201 GLN A N 1
ATOM 1569 C CA . GLN A 1 201 ? -19.167 -10.465 2.006 1.00 39.91 201 GLN A CA 1
ATOM 1570 C C . GLN A 1 201 ? -20.101 -11.429 1.256 1.00 39.91 201 GLN A C 1
ATOM 1572 O O . GLN A 1 201 ? -19.921 -12.636 1.366 1.00 39.91 201 GLN A O 1
ATOM 1577 N N . VAL A 1 202 ? -20.999 -10.935 0.394 1.00 39.88 202 VAL A N 1
ATOM 1578 C CA . VAL A 1 202 ? -21.898 -11.799 -0.402 1.00 39.88 202 VAL A CA 1
ATOM 1579 C C . VAL A 1 202 ? -21.177 -12.477 -1.585 1.00 39.88 202 VAL A C 1
ATOM 1581 O O . VAL A 1 202 ? -21.579 -13.543 -2.026 1.00 39.88 202 VAL A O 1
ATOM 1584 N N . ALA A 1 203 ? -20.049 -11.939 -2.065 1.00 38.97 203 ALA A N 1
ATOM 1585 C CA . ALA A 1 203 ? -19.339 -12.470 -3.240 1.00 38.97 203 ALA A CA 1
ATOM 1586 C C . ALA A 1 203 ? -18.288 -13.567 -2.941 1.00 38.97 203 ALA A C 1
ATOM 1588 O O . ALA A 1 203 ? -17.517 -13.932 -3.827 1.00 38.97 203 ALA A O 1
ATOM 1589 N N . ARG A 1 204 ? -18.199 -14.068 -1.700 1.00 41.75 204 ARG A N 1
ATOM 1590 C CA . ARG A 1 204 ? -17.286 -15.171 -1.315 1.00 41.75 204 ARG A CA 1
ATOM 1591 C C . ARG A 1 204 ? -17.998 -16.373 -0.683 1.00 41.75 204 ARG A C 1
ATOM 1593 O O . ARG A 1 204 ? -17.330 -17.242 -0.134 1.00 41.75 204 ARG A O 1
ATOM 1600 N N . GLY A 1 205 ? -19.325 -16.415 -0.764 1.00 44.09 205 GLY A N 1
ATOM 1601 C CA . GLY A 1 205 ? -20.158 -17.483 -0.211 1.00 44.09 205 GLY A CA 1
ATOM 1602 C C . GLY A 1 205 ? -21.243 -17.935 -1.183 1.00 44.09 205 GLY A C 1
ATOM 1603 O O . GLY A 1 205 ? -22.409 -18.002 -0.806 1.00 44.09 205 GLY A O 1
ATOM 1604 N N . SER A 1 206 ? -20.885 -18.187 -2.442 1.00 35.59 206 SER A N 1
ATOM 1605 C CA . SER A 1 206 ? -21.737 -18.871 -3.424 1.00 35.59 206 SER A CA 1
ATOM 1606 C C . SER A 1 206 ? -20.895 -19.817 -4.260 1.00 35.59 206 SER A C 1
ATOM 1608 O O . SER A 1 206 ? -19.773 -19.401 -4.632 1.00 35.59 206 SER A O 1
#

Organism: Diaporthe helianthi (NCBI:txid158607)

Foldseek 3Di:
DDDDDDDDDDDDDDDDDDPPPDPPPDPQWQDAQVPDDTHDDLQCNQVCCLPPVVVVFVAKDWRSNCVVVVHDTDIDNHLVSVQVCCCVPVNDSHHHDDDDDDDDDDRPPCPVPPPPQQDWAAQQPPRDTFRFAPTQLVVCVPPPQPPPQPAKDWRSNCVVVVPPDTDIANHPVSQQVCCCPPVCARNNRRDRPDPPPVVPVVVPPD

Radius of gyration: 31.74 Å; chains: 1; bounding box: 117×38×63 Å

Sequence (206 aa):
MDILRSRIKAEAAGQAPAPTQQPPASFNDFRCLFGCPALSSRTILTNHVETHHRVSFTTTFECPECLRLGAAPVVVRDARQYCLHTLRAHGRLCSPIFRQENAGLLLKVKVPKKYKKNPCVLCLLCQGEYCAGQGHSRHFDKRHRRPDFDEPFLCPACQRSGAEDIATIDSVDGWLSHTESVHNIDGQRGHHIGLGMLQRQVARGS

Secondary structure (DSSP, 8-state):
--------------PPPP---PPPP-TT-B--TTSPPPBS-HHHHHHHHHHHSGGGGSS-EE-HHHHHTTPPP-EE-SHHHHHHHHHHHS-TTS---PPP-TTS------------PPPEEE-TTT--EEETTHHHHHHHHHHTTTTTSSS-EE-HHHHHTT-SS--EE-SHHHHHHHHHHHH-B-TTT--B--TTSTTTTGGG--